Protein AF-A0A0K9PWU7-F1 (afdb_monomer)

Solvent-accessible surface area (backbone atoms only — not comparable to full-atom values): 11829 Å² total; per-residue (Å²): 110,66,70,59,52,51,53,49,41,51,51,53,51,50,52,51,51,47,60,68,44,96,50,77,60,35,56,53,56,50,50,52,51,46,64,65,45,70,61,76,27,68,62,51,51,52,52,49,52,51,52,52,50,51,51,50,54,51,48,52,51,53,52,51,57,50,54,58,54,50,71,76,47,92,68,89,52,78,67,55,57,55,53,47,53,51,50,52,52,47,47,52,51,52,52,50,44,54,51,51,53,50,51,51,52,54,52,50,53,56,50,52,53,52,50,53,52,48,53,50,50,52,52,51,52,53,52,49,51,54,50,51,53,54,49,51,53,52,48,53,54,48,50,55,50,48,54,55,48,52,53,50,50,56,50,50,51,52,52,50,53,48,52,49,52,53,48,51,54,49,50,53,49,51,51,52,51,51,52,51,51,53,52,52,50,54,51,51,54,51,53,51,53,50,53,49,50,52,50,50,50,50,52,52,51,52,50,54,54,51,60,61,62,62,76,76,70,135

Secondary structure (DSSP, 8-state):
-HHHHHHHHHHHHHHHHHHHS-STHHHHHHHHHHHHHSSSHHHHHHHHHHHHHHHHHHHHHHHHHHHHHHHSS----HHHHHHHHHHHHHHHHHHHHHHHHHHHHHHHHHHHHHHHHHHHHHHHHHHHHHHHHHHHHHHHHHHHHHHHHHHHHHHHHHHHHHHHHHHHHHHHHHHHHHHHHHHHHHHHHHHHHHHHHHHHHHHHHHHHHHHHHTTS--

Foldseek 3Di:
DLVVLVVLLVVLVVLVVLCPPPDPVVVVSLVVVCVCCVPCNVVVVVVVLVVLVVVLVVLVVVLVVLVVVCVVDVDDDPVVVVVNVVSVSVSVSSVSSSVSSVVVVVSSVVVVVVVVVVVVVVVVVVVVVVVVVVVVVVVVVVVVVVVVVVVVVVVVVVVVVVVVVVVVVVVVVVVVVVVVVVVVVVVVVVVVVVVVVVVVVVVVVVVVVVVVVVVPDD

Organism: Zostera marina (NCBI:txid29655)

pLDDT: mean 77.57, std 13.82, range [34.59, 97.06]

Mean predicted aligned error: 17.41 Å

InterPro domains:
  IPR008417 B-cell receptor-associated protein 29/31 [PTHR12701] (1-197)

Structure (mmCIF, N/CA/C/O backbone):
data_AF-A0A0K9PWU7-F1
#
_entry.id   AF-A0A0K9PWU7-F1
#
loop_
_atom_site.group_PDB
_atom_site.id
_atom_site.type_symbol
_atom_site.label_atom_id
_atom_site.label_alt_id
_atom_site.label_comp_id
_atom_site.label_asym_id
_atom_site.label_entity_id
_atom_site.label_seq_id
_atom_site.pdbx_PDB_ins_code
_atom_site.Cartn_x
_atom_site.Cartn_y
_atom_site.Cartn_z
_atom_site.occupancy
_atom_site.B_iso_or_equiv
_atom_site.auth_seq_id
_atom_site.auth_comp_id
_atom_site.auth_asym_id
_atom_site.auth_atom_id
_atom_site.pdbx_PDB_model_num
ATOM 1 N N . MET A 1 1 ? 24.898 5.857 -48.528 1.00 68.75 1 MET A N 1
ATOM 2 C CA . MET A 1 1 ? 25.104 5.560 -47.095 1.00 68.75 1 MET A CA 1
ATOM 3 C C . MET A 1 1 ? 24.822 6.765 -46.205 1.00 68.75 1 MET A C 1
ATOM 5 O O . MET A 1 1 ? 23.910 6.681 -45.398 1.00 68.75 1 MET A O 1
ATOM 9 N N . ILE A 1 2 ? 25.489 7.908 -46.408 1.00 73.94 2 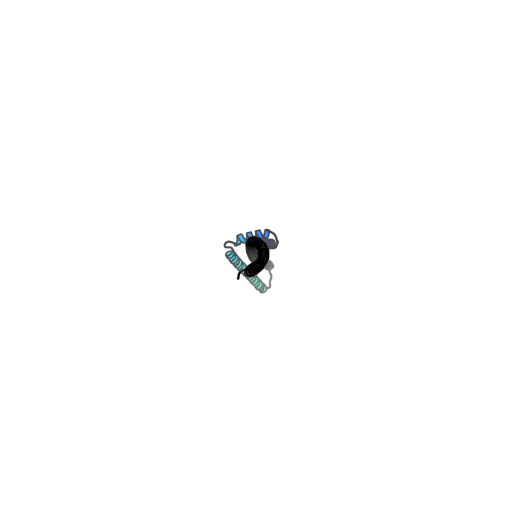ILE A N 1
ATOM 10 C CA . ILE A 1 2 ? 25.358 9.101 -45.539 1.00 73.94 2 ILE A CA 1
ATOM 11 C C . ILE A 1 2 ? 23.907 9.608 -45.373 1.00 73.94 2 ILE A C 1
ATOM 13 O O . ILE A 1 2 ? 23.486 9.865 -44.252 1.00 73.94 2 ILE A O 1
ATOM 17 N N . GLN A 1 3 ? 23.106 9.688 -46.446 1.00 80.31 3 GLN A N 1
ATOM 18 C CA . GLN A 1 3 ? 21.695 10.115 -46.351 1.00 80.31 3 GLN A CA 1
ATOM 19 C C . GLN A 1 3 ? 20.827 9.161 -45.510 1.00 80.31 3 GLN A C 1
ATOM 21 O O . GLN A 1 3 ? 19.983 9.612 -44.738 1.00 80.31 3 GLN A O 1
ATOM 26 N N . LEU A 1 4 ? 21.055 7.847 -45.624 1.00 81.38 4 LEU A N 1
ATOM 27 C CA . LEU A 1 4 ? 20.348 6.844 -44.821 1.00 81.38 4 LEU A CA 1
ATOM 28 C C . LEU A 1 4 ? 20.746 6.953 -43.349 1.00 81.38 4 LEU A C 1
ATOM 30 O O . LEU A 1 4 ? 19.878 6.957 -42.483 1.00 81.38 4 LEU A O 1
ATOM 34 N N . LEU A 1 5 ? 22.043 7.117 -43.072 1.00 79.31 5 LEU A N 1
ATOM 35 C CA . LEU A 1 5 ? 22.548 7.319 -41.716 1.00 79.31 5 LEU A CA 1
ATOM 36 C C . LEU A 1 5 ? 21.990 8.602 -41.083 1.00 79.31 5 LEU A C 1
ATOM 38 O O . LEU A 1 5 ? 21.625 8.590 -39.913 1.00 79.31 5 LEU A O 1
ATOM 42 N N . PHE A 1 6 ? 21.842 9.685 -41.851 1.00 81.50 6 PHE A N 1
ATOM 43 C CA . PHE A 1 6 ? 21.230 10.923 -41.363 1.00 81.50 6 PHE A CA 1
ATOM 44 C C . PHE A 1 6 ? 19.734 10.757 -41.059 1.00 81.50 6 PHE A C 1
ATOM 46 O O . PHE A 1 6 ? 19.244 11.255 -40.045 1.00 81.50 6 PHE A O 1
ATOM 53 N N . SER A 1 7 ? 19.003 10.018 -41.899 1.00 84.25 7 SER A N 1
ATOM 54 C CA . SER A 1 7 ? 17.596 9.688 -41.644 1.00 84.25 7 SER A CA 1
ATOM 55 C C . SER A 1 7 ? 17.439 8.852 -40.370 1.00 84.25 7 SER A C 1
ATOM 57 O O . SER A 1 7 ? 16.633 9.204 -39.508 1.00 84.25 7 SER A O 1
ATOM 59 N N . VAL A 1 8 ? 18.260 7.810 -40.202 1.00 84.25 8 VAL A N 1
ATOM 60 C CA . VAL A 1 8 ? 18.281 6.973 -38.991 1.00 84.25 8 VAL A CA 1
ATOM 61 C C . VAL A 1 8 ? 18.619 7.810 -37.759 1.00 84.25 8 VAL A C 1
ATOM 63 O O . VAL A 1 8 ? 17.880 7.758 -36.781 1.00 84.25 8 VAL A O 1
ATOM 66 N N . LEU A 1 9 ? 19.653 8.652 -37.834 1.00 86.31 9 LEU A N 1
ATOM 67 C CA . LEU A 1 9 ? 20.043 9.550 -36.747 1.00 86.31 9 LEU A CA 1
ATOM 68 C C . LEU A 1 9 ? 18.902 10.495 -36.352 1.00 86.31 9 LEU A C 1
ATOM 70 O O . LEU A 1 9 ? 18.650 10.704 -35.170 1.00 86.31 9 LEU A O 1
ATOM 74 N N . THR A 1 10 ? 18.187 11.046 -37.335 1.00 85.31 10 THR A N 1
ATOM 75 C CA . THR A 1 10 ? 17.051 11.946 -37.094 1.00 85.31 10 THR A CA 1
ATOM 76 C C . THR A 1 10 ? 15.910 11.208 -36.396 1.00 85.31 10 THR A C 1
ATOM 78 O O . THR A 1 10 ? 15.324 11.726 -35.444 1.00 85.31 10 THR A O 1
ATOM 81 N N . VAL A 1 11 ? 15.617 9.974 -36.816 1.00 85.88 11 VAL A N 1
ATOM 82 C CA . VAL A 1 11 ? 14.610 9.127 -36.166 1.00 85.88 11 VAL A CA 1
ATOM 83 C C . VAL A 1 11 ? 15.034 8.794 -34.735 1.00 85.88 11 VAL A C 1
ATOM 85 O O . VAL A 1 11 ? 14.254 9.010 -33.811 1.00 85.88 11 VAL A O 1
ATOM 88 N N . GLU A 1 12 ? 16.267 8.347 -34.510 1.00 83.19 12 GLU A N 1
ATOM 89 C CA . GLU A 1 12 ? 16.781 8.029 -33.173 1.00 83.19 12 GLU A CA 1
ATOM 90 C C . GLU A 1 12 ? 16.790 9.250 -32.246 1.00 83.19 12 GLU A C 1
ATOM 92 O O . GLU A 1 12 ? 16.288 9.178 -31.121 1.00 83.19 12 GLU A O 1
ATOM 97 N N . ALA A 1 13 ? 17.274 10.396 -32.729 1.00 82.94 13 ALA A N 1
ATOM 98 C CA . ALA A 1 13 ? 17.261 11.651 -31.990 1.00 82.94 13 ALA A CA 1
ATOM 99 C C . ALA A 1 13 ? 15.829 12.086 -31.653 1.00 82.94 13 ALA A C 1
ATOM 101 O O . ALA A 1 13 ? 15.552 12.460 -30.513 1.00 82.94 13 ALA A O 1
ATOM 102 N N . SER A 1 14 ? 14.891 11.968 -32.600 1.00 83.31 14 SER A N 1
ATOM 103 C CA . SER A 1 14 ? 13.480 12.278 -32.348 1.00 83.31 14 SER A CA 1
ATOM 104 C C . SER A 1 14 ? 12.881 11.375 -31.263 1.00 83.31 14 SER A C 1
ATOM 106 O O . SER A 1 14 ? 12.181 11.863 -30.376 1.00 83.31 14 SER A O 1
ATOM 108 N N . VAL A 1 15 ? 13.218 10.080 -31.256 1.00 80.25 15 VAL A N 1
ATOM 109 C CA . VAL A 1 15 ? 12.774 9.123 -30.232 1.00 80.25 15 VAL A CA 1
ATOM 110 C C . VAL A 1 15 ? 13.333 9.494 -28.857 1.00 80.25 15 VAL A C 1
ATOM 112 O O . VAL A 1 15 ? 12.588 9.473 -27.876 1.00 80.25 15 VAL A O 1
ATOM 115 N N . VAL A 1 16 ? 14.610 9.880 -28.771 1.00 79.50 16 VAL A N 1
ATOM 116 C CA . VAL A 1 16 ? 15.238 10.323 -27.515 1.00 79.50 16 VAL A CA 1
ATOM 117 C C . VAL A 1 16 ? 14.613 11.618 -26.997 1.00 79.50 16 VAL A C 1
ATOM 119 O O . VAL A 1 16 ? 14.284 11.704 -25.813 1.00 79.50 16 VAL A O 1
ATOM 122 N N . VAL A 1 17 ? 14.374 12.602 -27.865 1.00 80.69 17 VAL A N 1
ATOM 123 C CA . VAL A 1 17 ? 13.704 13.857 -27.488 1.00 80.69 17 VAL A CA 1
ATOM 124 C C . VAL A 1 17 ? 12.282 13.581 -26.991 1.00 80.69 17 VAL A C 1
ATOM 126 O O . VAL A 1 17 ? 11.902 14.053 -25.920 1.00 80.69 17 VAL A O 1
ATOM 129 N N . LEU A 1 18 ? 11.514 12.739 -27.690 1.00 78.94 18 LEU A N 1
ATOM 130 C CA . LEU A 1 18 ? 10.169 12.325 -27.267 1.00 78.94 18 LEU A CA 1
ATOM 131 C C . LEU A 1 18 ? 10.164 11.569 -25.927 1.00 78.94 18 LEU A C 1
ATOM 133 O O . LEU A 1 18 ? 9.185 11.641 -25.183 1.00 78.94 18 LEU A O 1
ATOM 137 N N . LEU A 1 19 ? 11.238 10.842 -25.611 1.00 72.06 19 LEU A N 1
ATOM 138 C CA . LEU A 1 19 ? 11.429 10.167 -24.324 1.00 72.06 19 LEU A CA 1
ATOM 139 C C . LEU A 1 19 ? 11.766 11.140 -23.185 1.00 72.06 19 LEU A C 1
ATOM 141 O O . LEU A 1 19 ? 11.356 10.892 -22.046 1.00 72.06 19 LEU A O 1
ATOM 145 N N . LEU A 1 20 ? 12.512 12.209 -23.481 1.00 71.69 20 LEU A N 1
ATOM 146 C CA . LEU A 1 20 ? 12.959 13.207 -22.508 1.00 71.69 20 LEU A CA 1
ATOM 147 C C . LEU A 1 20 ? 11.829 14.158 -22.097 1.00 71.69 20 LEU A C 1
ATOM 149 O O . LEU A 1 20 ? 11.728 14.551 -20.932 1.00 71.69 20 LEU A O 1
ATOM 153 N N . VAL A 1 21 ? 10.945 14.496 -23.036 1.00 78.44 21 VAL A N 1
ATOM 154 C CA . VAL A 1 21 ? 9.777 15.327 -22.753 1.00 78.44 21 VAL A CA 1
ATOM 155 C C . VAL A 1 21 ? 8.828 14.564 -21.813 1.00 78.44 21 VAL A C 1
ATOM 157 O O . VAL A 1 21 ? 8.393 13.445 -22.090 1.00 78.44 21 VAL A O 1
ATOM 160 N N . LYS A 1 22 ? 8.473 15.175 -20.673 1.00 61.81 22 LYS A N 1
ATOM 161 C CA . LYS A 1 22 ? 7.505 14.646 -19.688 1.00 61.81 22 LYS A CA 1
ATOM 162 C C . LYS A 1 22 ? 6.059 14.694 -20.223 1.00 61.81 22 LYS A C 1
ATOM 164 O O . LYS A 1 22 ? 5.185 15.289 -19.604 1.00 61.81 22 LYS A O 1
ATOM 169 N N . THR A 1 23 ? 5.780 14.076 -21.368 1.00 71.00 23 THR A N 1
ATOM 170 C CA . THR A 1 23 ? 4.448 14.055 -21.997 1.00 71.00 23 THR A CA 1
ATOM 171 C C . THR A 1 23 ? 3.835 12.651 -22.026 1.00 71.00 23 THR A C 1
ATOM 173 O O . THR A 1 23 ? 4.546 11.641 -21.964 1.00 71.00 23 THR A O 1
ATOM 176 N N . PRO A 1 24 ? 2.494 12.539 -22.146 1.00 64.62 24 PRO A N 1
ATOM 177 C CA . PRO A 1 24 ? 1.796 11.258 -22.324 1.00 64.62 24 PRO A CA 1
ATOM 178 C C . PRO A 1 24 ? 2.269 10.471 -23.558 1.00 64.62 24 PRO A C 1
ATOM 180 O O . PRO A 1 24 ? 2.110 9.251 -23.598 1.00 64.62 24 PRO A O 1
ATOM 183 N N . ILE A 1 25 ? 2.919 11.137 -24.517 1.00 64.56 25 ILE A N 1
ATOM 184 C CA . ILE A 1 25 ? 3.520 10.545 -25.719 1.00 64.56 25 ILE A CA 1
ATOM 185 C C . ILE A 1 25 ? 4.614 9.531 -25.357 1.00 64.56 25 ILE A C 1
ATOM 187 O O . ILE A 1 25 ? 4.733 8.498 -26.017 1.00 64.56 25 ILE A O 1
ATOM 191 N N . ARG A 1 26 ? 5.318 9.719 -24.230 1.00 68.12 26 ARG A N 1
ATOM 192 C CA . ARG A 1 26 ? 6.264 8.729 -23.689 1.00 68.12 26 ARG A CA 1
ATOM 193 C C . ARG A 1 26 ? 5.611 7.358 -23.499 1.00 68.12 26 ARG A C 1
ATOM 195 O O . ARG A 1 26 ? 6.252 6.329 -23.709 1.00 68.12 26 ARG A O 1
ATOM 202 N N . LYS A 1 27 ? 4.322 7.302 -23.137 1.00 66.38 27 LYS A N 1
ATOM 203 C CA . LYS A 1 27 ? 3.592 6.029 -23.003 1.00 66.38 27 LYS A CA 1
ATOM 204 C C . LYS A 1 27 ? 3.332 5.372 -24.359 1.00 66.38 27 LYS A C 1
ATOM 206 O O . LYS A 1 27 ? 3.437 4.154 -24.445 1.00 66.38 27 LYS A O 1
ATOM 211 N N . LEU A 1 28 ? 3.039 6.150 -25.402 1.00 67.12 28 LEU A N 1
ATOM 212 C CA . LEU A 1 28 ? 2.829 5.629 -26.756 1.00 67.12 28 LEU A CA 1
ATOM 213 C C . LEU A 1 28 ? 4.137 5.132 -27.371 1.00 67.12 28 LEU A C 1
ATOM 215 O O . LEU A 1 28 ? 4.182 4.002 -27.843 1.00 67.12 28 LEU A O 1
ATOM 219 N N . VAL A 1 29 ? 5.209 5.925 -27.293 1.00 68.56 29 VAL A N 1
ATOM 220 C CA . VAL A 1 29 ? 6.540 5.542 -27.798 1.00 68.56 29 VAL A CA 1
ATOM 221 C C . VAL A 1 29 ? 7.027 4.269 -27.107 1.00 68.56 29 VAL A C 1
ATOM 223 O O . VAL A 1 29 ? 7.502 3.343 -27.757 1.00 68.56 29 VAL A O 1
ATOM 226 N N . THR A 1 30 ? 6.829 4.162 -25.791 1.00 69.81 30 THR A N 1
ATOM 227 C CA . THR A 1 30 ? 7.227 2.960 -25.041 1.00 69.81 30 THR A CA 1
ATOM 228 C C . THR A 1 30 ? 6.330 1.760 -25.323 1.00 69.81 30 THR A C 1
ATOM 230 O O . THR A 1 30 ? 6.827 0.641 -25.341 1.00 69.81 30 THR A O 1
ATOM 233 N N . LEU A 1 31 ? 5.035 1.959 -25.591 1.00 68.62 31 LEU A N 1
ATOM 234 C CA . LEU A 1 31 ? 4.135 0.891 -26.034 1.00 68.62 31 LEU A CA 1
ATOM 235 C C . LEU A 1 31 ? 4.469 0.409 -27.457 1.00 68.62 31 LEU A C 1
ATOM 237 O O . LEU A 1 31 ? 4.384 -0.787 -27.727 1.00 68.62 31 LEU A O 1
ATOM 241 N N . GLY A 1 32 ? 4.866 1.319 -28.348 1.00 69.38 32 GLY A N 1
ATOM 242 C CA . GLY A 1 32 ? 5.349 1.002 -29.693 1.00 69.38 32 GLY A CA 1
ATOM 243 C C . GLY A 1 32 ? 6.648 0.198 -29.651 1.00 69.38 32 GLY A C 1
ATOM 244 O O . GLY A 1 32 ? 6.717 -0.881 -30.239 1.00 69.38 32 GLY A O 1
ATOM 245 N N . LEU A 1 33 ? 7.632 0.655 -28.866 1.00 67.88 33 LEU A N 1
ATOM 246 C CA . LEU A 1 33 ? 8.873 -0.090 -28.618 1.00 67.88 33 LEU A CA 1
ATOM 247 C C . LEU A 1 33 ? 8.608 -1.458 -27.971 1.00 67.88 33 LEU A C 1
ATOM 249 O O . LEU A 1 33 ? 9.227 -2.444 -28.365 1.00 67.88 33 LEU A O 1
ATOM 253 N N . ASP A 1 34 ? 7.671 -1.539 -27.018 1.00 66.75 34 ASP A N 1
ATOM 254 C CA . ASP A 1 34 ? 7.270 -2.802 -26.385 1.00 66.75 34 ASP A CA 1
ATOM 255 C C . ASP A 1 34 ? 6.695 -3.782 -27.417 1.00 66.75 34 ASP A C 1
ATOM 257 O O . ASP A 1 34 ? 7.048 -4.959 -27.402 1.00 66.75 34 ASP A O 1
ATOM 261 N N . ARG A 1 35 ? 5.822 -3.329 -28.330 1.00 67.44 35 ARG A N 1
ATOM 262 C CA . ARG A 1 35 ? 5.263 -4.199 -29.381 1.00 67.44 35 ARG A CA 1
ATOM 263 C C . ARG A 1 35 ? 6.344 -4.710 -30.328 1.00 67.44 35 ARG A C 1
ATOM 265 O O . ARG A 1 35 ? 6.311 -5.885 -30.681 1.00 67.44 35 ARG A O 1
ATOM 272 N N . LEU A 1 36 ? 7.314 -3.866 -30.679 1.00 64.00 36 LEU A N 1
ATOM 273 C CA . LEU A 1 36 ? 8.415 -4.240 -31.565 1.00 64.00 36 LEU A CA 1
ATOM 274 C C . LEU A 1 36 ? 9.391 -5.232 -30.900 1.00 64.00 36 LEU A C 1
ATOM 276 O O . LEU A 1 36 ? 9.888 -6.144 -31.557 1.00 64.00 36 LEU A O 1
ATOM 280 N N . LYS A 1 37 ? 9.629 -5.112 -29.584 1.00 61.66 37 LYS A N 1
ATOM 281 C CA . LYS A 1 37 ? 10.558 -5.983 -28.835 1.00 61.66 37 LYS A CA 1
ATOM 282 C C . LYS A 1 37 ? 9.941 -7.247 -28.223 1.00 61.66 37 LYS A C 1
ATOM 284 O O . LYS A 1 37 ? 10.696 -8.137 -27.838 1.00 61.66 37 LYS A O 1
ATOM 289 N N . ARG A 1 38 ? 8.611 -7.374 -28.131 1.00 57.16 38 ARG A N 1
ATOM 290 C CA . ARG A 1 38 ? 7.925 -8.492 -27.438 1.00 57.16 38 ARG A CA 1
ATOM 291 C C . ARG A 1 38 ? 7.887 -9.828 -28.210 1.00 57.16 38 ARG A C 1
ATOM 293 O O . ARG A 1 38 ? 7.478 -10.828 -27.632 1.00 57.16 38 ARG A O 1
ATOM 300 N N . GLY A 1 39 ? 8.321 -9.870 -29.475 1.00 62.94 39 GLY A N 1
ATOM 301 C CA . GLY A 1 39 ? 8.468 -11.108 -30.269 1.00 62.94 39 GLY A CA 1
ATOM 302 C C . GLY A 1 39 ? 9.846 -11.782 -30.123 1.00 62.94 39 GLY A C 1
ATOM 303 O O . GLY A 1 39 ? 10.465 -11.719 -29.066 1.00 62.94 39 GLY A O 1
ATOM 304 N N . ARG A 1 40 ? 10.404 -12.333 -31.220 1.00 55.78 40 ARG A N 1
ATOM 305 C CA . ARG A 1 40 ? 11.825 -12.778 -31.346 1.00 55.78 40 ARG A CA 1
ATOM 306 C C . ARG A 1 40 ? 12.862 -11.637 -31.177 1.00 55.78 40 ARG A C 1
ATOM 308 O O . ARG A 1 40 ? 14.054 -11.817 -31.426 1.00 55.78 40 ARG A O 1
ATOM 315 N N . GLY A 1 41 ? 12.412 -10.462 -30.738 1.00 59.12 41 GLY A N 1
ATOM 316 C CA . GLY A 1 41 ? 13.157 -9.216 -30.609 1.00 59.12 41 GLY A CA 1
ATOM 317 C C . GLY A 1 41 ? 14.413 -9.268 -29.735 1.00 59.12 41 GLY A C 1
ATOM 318 O O . GLY A 1 41 ? 15.416 -8.721 -30.172 1.00 59.12 41 GLY A O 1
ATOM 319 N N . PRO A 1 42 ? 14.461 -9.923 -28.557 1.00 65.69 42 PRO A N 1
ATOM 320 C CA . PRO A 1 42 ? 15.668 -9.872 -27.731 1.00 65.69 42 PRO A CA 1
ATOM 321 C C . PRO A 1 42 ? 16.847 -10.631 -28.349 1.00 65.69 42 PRO A C 1
ATOM 323 O O . PRO A 1 42 ? 17.989 -10.239 -28.142 1.00 65.69 42 PRO A O 1
ATOM 326 N N . VAL A 1 43 ? 16.592 -11.687 -29.128 1.00 65.62 43 VAL A N 1
ATOM 327 C CA . VAL A 1 43 ? 17.656 -12.403 -29.850 1.00 65.62 43 VAL A CA 1
ATOM 328 C C . VAL A 1 43 ? 18.098 -11.585 -31.061 1.00 65.62 43 VAL A C 1
ATOM 330 O O . VAL A 1 43 ? 19.289 -11.368 -31.244 1.00 65.62 43 VAL A O 1
ATOM 333 N N . MET A 1 44 ? 17.142 -11.043 -31.821 1.00 64.88 44 MET A N 1
ATOM 334 C CA . MET A 1 44 ? 17.428 -10.273 -33.034 1.00 64.88 44 MET A CA 1
ATOM 335 C C . MET A 1 44 ? 18.125 -8.932 -32.752 1.00 64.88 44 MET A C 1
ATOM 337 O O . MET A 1 44 ? 19.003 -8.519 -33.502 1.00 64.88 44 MET A O 1
ATOM 341 N N . VAL A 1 45 ? 17.786 -8.266 -31.644 1.00 67.31 45 VAL A N 1
ATOM 342 C CA . VAL A 1 45 ? 18.453 -7.030 -31.205 1.00 67.31 45 VAL A CA 1
ATOM 343 C C . VAL A 1 45 ? 19.885 -7.323 -30.758 1.00 67.31 45 VAL A C 1
ATOM 345 O O . VAL A 1 45 ? 20.784 -6.565 -31.102 1.00 67.31 45 VAL A O 1
ATOM 348 N N . LYS A 1 46 ? 20.129 -8.446 -30.067 1.00 69.94 46 LYS A N 1
ATOM 349 C CA . LYS A 1 46 ? 21.487 -8.864 -29.681 1.00 69.94 46 LYS A CA 1
ATOM 350 C C . LYS A 1 46 ? 22.353 -9.194 -30.896 1.00 69.94 46 LYS A C 1
ATOM 352 O O . LYS A 1 46 ? 23.505 -8.776 -30.945 1.00 69.94 46 LYS A O 1
ATOM 357 N N . THR A 1 47 ? 21.803 -9.896 -31.889 1.00 74.00 47 THR A N 1
ATOM 358 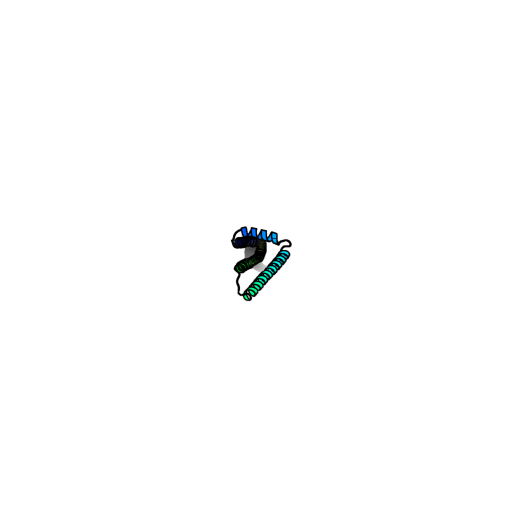C CA . THR A 1 47 ? 22.533 -10.205 -33.129 1.00 74.00 47 THR A CA 1
ATOM 359 C C . THR A 1 47 ? 22.782 -8.959 -33.970 1.00 74.00 47 THR A C 1
ATOM 361 O O . THR A 1 47 ? 23.870 -8.809 -34.513 1.00 74.00 47 THR A O 1
ATOM 364 N N . LEU A 1 48 ? 21.814 -8.040 -34.046 1.00 69.50 48 LEU A N 1
ATOM 365 C CA . LEU A 1 48 ? 21.963 -6.786 -34.784 1.00 69.50 48 LEU A CA 1
ATOM 366 C C . LEU A 1 48 ? 22.982 -5.857 -34.113 1.00 69.50 48 LEU A C 1
ATOM 368 O O . LEU A 1 48 ? 23.825 -5.292 -34.797 1.00 69.50 48 LEU A O 1
ATOM 372 N N . ALA A 1 49 ? 22.964 -5.758 -32.781 1.00 68.75 49 ALA A N 1
ATOM 373 C CA . ALA A 1 49 ? 23.971 -5.017 -32.028 1.00 68.75 49 ALA A CA 1
ATOM 374 C C . ALA A 1 49 ? 25.376 -5.602 -32.240 1.00 68.75 49 ALA A C 1
ATOM 376 O O . ALA A 1 49 ? 26.313 -4.854 -32.499 1.00 68.75 49 ALA A O 1
ATOM 377 N N . GLY A 1 50 ? 25.514 -6.933 -32.203 1.00 75.44 50 GLY A N 1
ATOM 378 C CA . GLY A 1 50 ? 26.777 -7.611 -32.506 1.00 75.44 50 GLY A CA 1
ATOM 379 C C . GLY A 1 50 ? 27.261 -7.347 -33.934 1.00 75.44 50 GLY A C 1
ATOM 380 O O . GLY A 1 50 ? 28.419 -6.994 -34.133 1.00 75.44 50 GLY A O 1
ATOM 381 N N . ALA A 1 51 ? 26.373 -7.443 -34.927 1.00 75.00 51 ALA A N 1
ATOM 382 C CA . ALA A 1 51 ? 26.708 -7.183 -36.326 1.00 75.00 51 ALA A CA 1
ATOM 383 C C . ALA A 1 51 ? 27.133 -5.725 -36.564 1.00 75.00 51 ALA A C 1
ATOM 385 O O . ALA A 1 51 ? 28.138 -5.478 -37.228 1.00 75.00 51 ALA A O 1
ATOM 386 N N . LEU A 1 52 ? 26.414 -4.761 -35.983 1.00 70.62 52 LEU A N 1
ATOM 387 C CA . LEU A 1 52 ? 26.759 -3.345 -36.090 1.00 70.62 52 LEU A CA 1
ATOM 388 C C . LEU A 1 52 ? 28.069 -3.021 -35.353 1.00 70.62 52 LEU A C 1
ATOM 390 O O . LEU A 1 52 ? 28.868 -2.240 -35.859 1.00 70.62 52 LEU A O 1
ATOM 394 N N . PHE A 1 53 ? 28.340 -3.662 -34.212 1.00 73.25 53 PHE A N 1
ATOM 395 C CA . PHE A 1 53 ? 29.609 -3.518 -33.493 1.00 73.25 53 PHE A CA 1
ATOM 396 C C . PHE A 1 53 ? 30.800 -4.037 -34.313 1.00 73.25 53 PHE A C 1
ATOM 398 O O . PHE A 1 53 ? 31.834 -3.377 -34.398 1.00 73.25 53 PHE A O 1
ATOM 405 N N . VAL A 1 54 ? 30.638 -5.184 -34.980 1.00 79.75 54 VAL A N 1
ATOM 406 C CA . VAL A 1 54 ? 31.651 -5.738 -35.892 1.00 79.75 54 VAL A CA 1
ATOM 407 C C . VAL A 1 54 ? 31.851 -4.836 -37.114 1.00 79.75 54 VAL A C 1
ATOM 409 O O . VAL A 1 54 ? 32.993 -4.560 -37.480 1.00 79.75 54 VAL A O 1
ATOM 412 N N . MET A 1 55 ? 30.772 -4.324 -37.721 1.00 75.69 55 MET A N 1
ATOM 413 C CA . MET A 1 55 ? 30.865 -3.360 -38.827 1.00 75.69 55 MET A CA 1
ATOM 414 C C . MET A 1 55 ? 31.583 -2.073 -38.408 1.00 75.69 55 MET A C 1
ATOM 416 O O . MET A 1 55 ? 32.426 -1.573 -39.148 1.00 75.69 55 MET A O 1
ATOM 420 N N . PHE A 1 56 ? 31.317 -1.571 -37.204 1.00 72.81 56 PHE A N 1
ATOM 421 C CA . PHE A 1 56 ? 31.995 -0.396 -36.668 1.00 72.81 56 PHE A CA 1
ATOM 422 C C . PHE A 1 56 ? 33.490 -0.647 -36.434 1.00 72.81 56 PHE A C 1
ATOM 424 O O . PHE A 1 56 ? 34.322 0.157 -36.854 1.00 72.81 56 PHE A O 1
ATOM 431 N N . GLY A 1 57 ? 33.851 -1.797 -35.857 1.00 76.31 57 GLY A N 1
ATOM 432 C CA . GLY A 1 57 ? 35.250 -2.209 -35.710 1.00 76.31 57 GLY A CA 1
ATOM 433 C C . GLY A 1 57 ? 35.972 -2.348 -37.055 1.00 76.31 57 GLY A C 1
ATOM 434 O O . GLY A 1 57 ? 37.110 -1.903 -37.197 1.00 76.31 57 GLY A O 1
ATOM 435 N N . SER A 1 58 ? 35.293 -2.886 -38.073 1.00 75.06 58 SER A N 1
ATOM 436 C CA . SER A 1 58 ? 35.823 -2.972 -39.439 1.00 75.06 58 SER A CA 1
ATOM 437 C C . SER A 1 58 ? 36.040 -1.587 -40.063 1.00 75.06 58 SER A C 1
ATOM 439 O O . SER A 1 58 ? 37.081 -1.342 -40.677 1.00 75.06 58 SER A O 1
ATOM 441 N N . SER A 1 59 ? 35.118 -0.648 -39.830 1.00 68.94 59 SER A N 1
ATOM 442 C CA . SER A 1 59 ? 35.254 0.743 -40.269 1.00 68.94 59 SER A CA 1
ATOM 443 C C . SER A 1 59 ? 36.448 1.438 -39.603 1.00 68.94 59 SER A C 1
ATOM 445 O O . SER A 1 59 ? 37.229 2.091 -40.293 1.00 68.94 59 SER A O 1
ATOM 447 N N . LEU A 1 60 ? 36.651 1.256 -38.293 1.00 72.06 60 LEU A N 1
ATOM 448 C CA . LEU A 1 60 ? 37.809 1.806 -37.574 1.00 72.06 60 LEU A CA 1
ATOM 449 C C . LEU A 1 60 ? 39.131 1.230 -38.087 1.00 72.06 60 LEU A C 1
ATOM 451 O O . LEU A 1 60 ? 40.081 1.975 -38.325 1.00 72.06 60 LEU A O 1
ATOM 455 N N . TYR A 1 61 ? 39.172 -0.083 -38.322 1.00 75.50 61 TYR A N 1
ATOM 456 C CA . TYR A 1 61 ? 40.351 -0.750 -38.869 1.00 75.50 61 TYR A CA 1
ATOM 457 C C . TYR A 1 61 ? 40.709 -0.223 -40.265 1.00 75.50 61 TYR A C 1
ATOM 459 O O . TYR A 1 61 ? 41.879 0.023 -40.557 1.00 75.50 61 TYR A O 1
ATOM 467 N N . SER A 1 62 ? 39.706 0.017 -41.119 1.00 67.00 62 SER A N 1
ATOM 468 C CA . SER A 1 62 ? 39.926 0.610 -42.444 1.00 67.00 62 SER A CA 1
ATOM 469 C C . SER A 1 62 ? 40.500 2.030 -42.361 1.00 67.00 62 SER A C 1
ATOM 471 O O . SER A 1 62 ? 41.427 2.359 -43.098 1.00 67.00 62 SER A O 1
ATOM 473 N N . MET A 1 63 ? 40.032 2.838 -41.404 1.00 64.69 63 MET A N 1
ATOM 474 C CA . MET A 1 63 ? 40.537 4.190 -41.155 1.00 64.69 63 MET A CA 1
ATOM 475 C C . MET A 1 63 ? 41.978 4.189 -40.652 1.00 64.69 63 MET A C 1
ATOM 477 O O . MET A 1 63 ? 42.793 4.969 -41.139 1.00 64.69 63 MET A O 1
ATOM 481 N N . GLN A 1 64 ? 42.306 3.294 -39.720 1.00 68.50 64 GLN A N 1
ATOM 482 C CA . GLN A 1 64 ? 43.656 3.176 -39.176 1.00 68.50 64 GLN A CA 1
ATOM 483 C C . GLN A 1 64 ? 44.644 2.702 -40.247 1.00 68.50 64 GLN A C 1
ATOM 485 O O . GLN A 1 64 ? 45.724 3.265 -40.368 1.00 68.50 64 GLN A O 1
ATOM 490 N N . LYS A 1 65 ? 44.236 1.750 -41.096 1.00 67.56 65 LYS A N 1
ATOM 491 C CA . LYS A 1 65 ? 45.038 1.262 -42.227 1.00 67.56 65 LYS A CA 1
ATOM 492 C C . LYS A 1 65 ? 45.294 2.336 -43.292 1.00 67.56 65 LYS A C 1
ATOM 494 O O . LYS A 1 65 ? 46.352 2.330 -43.916 1.00 67.56 65 LYS A O 1
ATOM 499 N N . ILE A 1 66 ? 44.333 3.234 -43.524 1.00 61.62 66 ILE A N 1
ATOM 500 C CA . ILE A 1 66 ? 44.498 4.368 -44.448 1.00 61.62 66 ILE A CA 1
ATOM 501 C C . ILE A 1 66 ? 45.402 5.437 -43.821 1.00 61.62 66 ILE A C 1
ATOM 503 O O . ILE A 1 66 ? 46.304 5.913 -44.499 1.00 61.62 66 ILE A O 1
ATOM 507 N N . GLY A 1 67 ? 45.227 5.737 -42.529 1.00 60.03 67 GLY A N 1
ATOM 508 C CA . GLY A 1 67 ? 46.053 6.699 -41.790 1.00 60.03 67 GLY A CA 1
ATOM 509 C C . GLY A 1 67 ? 47.531 6.304 -41.695 1.00 60.03 67 GLY A C 1
ATOM 510 O O . GLY A 1 67 ? 48.406 7.135 -41.912 1.00 60.03 67 GLY A O 1
ATOM 511 N N . THR A 1 68 ? 47.831 5.025 -41.455 1.00 59.34 68 THR A N 1
ATOM 512 C CA . THR A 1 68 ? 49.222 4.542 -41.429 1.00 59.34 68 THR A CA 1
ATOM 513 C C . THR A 1 68 ? 49.855 4.505 -42.820 1.00 59.34 68 THR A C 1
ATOM 515 O O . THR A 1 68 ? 51.058 4.671 -42.948 1.00 59.34 68 THR A O 1
ATOM 518 N N . ARG A 1 69 ? 49.059 4.309 -43.882 1.00 55.12 69 ARG A N 1
ATOM 519 C CA . ARG A 1 69 ? 49.553 4.324 -45.269 1.00 55.12 69 ARG A CA 1
ATOM 520 C C . ARG A 1 69 ? 49.789 5.746 -45.795 1.00 55.12 69 ARG A C 1
ATOM 522 O O . ARG A 1 69 ? 50.608 5.917 -46.691 1.00 55.12 69 ARG A O 1
ATOM 529 N N . SER A 1 70 ? 49.081 6.744 -45.261 1.00 52.12 70 SER A N 1
ATOM 530 C CA . SER A 1 70 ? 49.291 8.159 -45.592 1.00 52.12 70 SER A CA 1
ATOM 531 C C . SER A 1 70 ? 50.512 8.778 -44.908 1.00 52.12 70 SER A C 1
ATOM 533 O O . SER A 1 70 ? 51.082 9.705 -45.468 1.00 52.12 70 SER A O 1
ATOM 535 N N . ASP A 1 71 ? 50.936 8.262 -43.748 1.00 53.19 71 ASP A N 1
ATOM 536 C CA . ASP A 1 71 ? 52.174 8.708 -43.079 1.00 53.19 71 ASP A CA 1
ATOM 537 C C . ASP A 1 71 ? 53.441 8.238 -43.826 1.00 53.19 71 ASP A C 1
ATOM 539 O O . ASP A 1 71 ? 54.443 8.948 -43.854 1.00 53.19 71 ASP A O 1
ATOM 543 N N . ASP A 1 72 ? 53.382 7.081 -44.500 1.00 54.62 72 ASP A N 1
ATOM 544 C CA . ASP A 1 72 ? 54.510 6.514 -45.263 1.00 54.62 72 ASP A CA 1
ATOM 545 C C . ASP A 1 72 ? 54.683 7.113 -46.677 1.00 54.62 72 ASP A C 1
ATOM 547 O O . ASP A 1 72 ? 55.732 6.945 -47.302 1.00 54.62 72 ASP A O 1
ATOM 551 N N . ILE A 1 73 ? 53.677 7.811 -47.221 1.00 51.97 73 ILE A N 1
ATOM 552 C CA . ILE A 1 73 ? 53.710 8.390 -48.576 1.00 51.97 73 ILE A CA 1
ATOM 553 C C . ILE A 1 73 ? 53.441 9.893 -48.465 1.00 51.97 73 ILE A C 1
ATOM 555 O O . ILE A 1 73 ? 52.308 10.349 -48.598 1.00 51.97 73 ILE A O 1
ATOM 559 N N . GLY A 1 74 ? 54.499 10.671 -48.218 1.00 53.53 74 GLY A N 1
ATOM 560 C CA . GLY A 1 74 ? 54.480 12.131 -48.037 1.00 53.53 74 GLY A CA 1
ATOM 561 C C . GLY A 1 74 ? 54.102 12.955 -49.280 1.00 53.53 74 GLY A C 1
ATOM 562 O O . GLY A 1 74 ? 54.856 13.831 -49.695 1.00 53.53 74 GLY A O 1
ATOM 563 N N . SER A 1 75 ? 52.945 12.694 -49.891 1.00 49.66 75 SER A N 1
ATOM 564 C CA . SER A 1 75 ? 52.401 13.447 -51.026 1.00 49.66 75 SER A CA 1
ATOM 565 C C . SER A 1 75 ? 50.871 13.352 -51.042 1.00 49.66 75 SER A C 1
ATOM 567 O O . SER A 1 75 ? 50.282 12.382 -51.519 1.00 49.66 75 SER A O 1
ATOM 569 N N . LEU A 1 76 ? 50.217 14.367 -50.474 1.00 52.19 76 LEU A N 1
ATOM 570 C CA . LEU A 1 76 ? 48.761 14.487 -50.397 1.00 52.19 76 LEU A CA 1
ATOM 571 C C . LEU A 1 76 ? 48.180 14.886 -51.763 1.00 52.19 76 LEU A C 1
ATOM 573 O O . LEU A 1 76 ? 48.244 16.046 -52.167 1.00 52.19 76 LEU A O 1
ATOM 577 N N . SER A 1 77 ? 47.555 13.936 -52.460 1.00 59.50 77 SER A N 1
ATOM 578 C CA . SER A 1 77 ? 46.638 14.241 -53.564 1.00 59.50 77 SER A CA 1
ATOM 579 C C . SER A 1 77 ? 45.331 14.801 -52.994 1.00 59.50 77 SER A C 1
ATOM 581 O O . SER A 1 77 ? 44.727 14.193 -52.110 1.00 59.50 77 SER A O 1
ATOM 583 N N . ALA A 1 78 ? 44.841 15.927 -53.526 1.00 60.31 78 ALA A N 1
ATOM 584 C CA . ALA A 1 78 ? 43.577 16.560 -53.113 1.00 60.31 78 ALA A CA 1
ATOM 585 C C . ALA A 1 78 ? 42.360 15.607 -53.164 1.00 60.31 78 ALA A C 1
ATOM 587 O O . ALA A 1 78 ? 41.355 15.825 -52.488 1.00 60.31 78 ALA A O 1
ATOM 588 N N . THR A 1 79 ? 42.463 14.517 -53.930 1.00 63.44 79 THR A N 1
ATOM 589 C CA . THR A 1 79 ? 41.433 13.473 -54.034 1.00 63.44 79 THR A CA 1
ATOM 590 C C . THR A 1 79 ? 41.375 12.578 -52.787 1.00 63.44 79 THR A C 1
ATOM 592 O O . THR A 1 79 ? 40.282 12.201 -52.357 1.00 63.44 79 THR A O 1
ATOM 595 N N . ASP A 1 80 ? 42.517 12.293 -52.151 1.00 63.75 80 ASP A N 1
ATOM 596 C CA . ASP A 1 80 ? 42.581 11.452 -50.945 1.00 63.75 80 ASP A CA 1
ATOM 597 C C . ASP A 1 80 ? 42.064 12.185 -49.702 1.00 63.75 80 ASP A C 1
ATOM 599 O O . ASP A 1 80 ? 41.420 11.581 -48.843 1.00 63.75 80 ASP A O 1
ATOM 603 N N . GLN A 1 81 ? 42.234 13.508 -49.640 1.00 66.19 81 GLN A N 1
ATOM 604 C CA . GLN A 1 81 ? 41.698 14.328 -48.550 1.00 66.19 81 GLN A CA 1
ATOM 605 C C . GLN A 1 81 ? 40.158 14.294 -48.502 1.00 66.19 81 GLN A C 1
ATOM 607 O O . GLN A 1 81 ? 39.561 14.202 -47.425 1.00 66.19 81 GLN A O 1
ATOM 612 N N . VAL A 1 82 ? 39.501 14.314 -49.667 1.00 73.88 82 VAL A N 1
ATOM 613 C CA . VAL A 1 82 ? 38.033 14.229 -49.765 1.00 73.88 82 VAL A CA 1
ATOM 614 C C . VAL A 1 82 ? 37.542 12.819 -49.429 1.00 73.88 82 VAL A C 1
ATOM 616 O O . VAL A 1 82 ? 36.527 12.662 -48.743 1.00 73.88 82 VAL A O 1
ATOM 619 N N . LEU A 1 83 ? 38.270 11.782 -49.856 1.00 72.44 83 LEU A N 1
ATOM 620 C CA . LEU A 1 83 ? 37.926 10.391 -49.554 1.00 72.44 83 LEU A CA 1
ATOM 621 C C . LEU A 1 83 ? 38.050 10.080 -48.054 1.00 72.44 83 LEU A C 1
ATOM 623 O O . LEU A 1 83 ? 37.187 9.390 -47.497 1.00 72.44 83 LEU A O 1
ATOM 627 N N . TRP A 1 84 ? 39.075 10.634 -47.400 1.00 69.50 84 TRP A N 1
ATOM 628 C CA . TRP A 1 84 ? 39.311 10.495 -45.966 1.00 69.50 84 TRP A CA 1
ATOM 629 C C . TRP A 1 84 ? 38.248 11.214 -45.134 1.00 69.50 84 TRP A C 1
ATOM 631 O O . TRP A 1 84 ? 37.654 10.606 -44.246 1.00 69.50 84 TRP A O 1
ATOM 641 N N . SER A 1 85 ? 37.917 12.466 -45.474 1.00 74.19 85 SER A N 1
ATOM 642 C CA . SER A 1 85 ? 36.843 13.216 -44.805 1.00 74.19 85 SER A CA 1
ATOM 643 C C . SER A 1 85 ? 35.490 12.503 -44.918 1.00 74.19 85 SER A C 1
ATOM 645 O O . SER A 1 85 ? 34.734 12.432 -43.948 1.00 74.19 85 SER A O 1
ATOM 647 N N . ARG A 1 86 ? 35.205 11.889 -46.074 1.00 77.88 86 ARG A N 1
ATOM 648 C CA . ARG A 1 86 ? 33.974 11.123 -46.293 1.00 77.88 86 ARG A CA 1
ATOM 649 C C . ARG A 1 86 ? 33.909 9.845 -45.451 1.00 77.88 86 ARG A C 1
ATOM 651 O O . ARG A 1 86 ? 32.866 9.590 -44.856 1.00 77.88 86 ARG A O 1
ATOM 658 N N . HIS A 1 87 ? 34.998 9.075 -45.364 1.00 75.38 87 HIS A N 1
ATOM 659 C CA . HIS A 1 87 ? 35.058 7.881 -44.506 1.00 75.38 87 HIS A CA 1
ATOM 660 C C . HIS A 1 87 ? 35.022 8.236 -43.015 1.00 75.38 87 HIS A C 1
ATOM 662 O O . HIS A 1 87 ? 34.338 7.566 -42.249 1.00 75.38 87 HIS A O 1
ATOM 668 N N . LEU A 1 88 ? 35.689 9.319 -42.610 1.00 76.19 88 LEU A N 1
ATOM 669 C CA . LEU A 1 88 ? 35.643 9.857 -41.248 1.00 76.19 88 LEU A CA 1
ATOM 670 C C . LEU A 1 88 ? 34.217 10.271 -40.856 1.00 76.19 88 LEU A C 1
ATOM 672 O O . LEU A 1 88 ? 33.742 9.950 -39.761 1.00 76.19 88 LEU A O 1
ATOM 676 N N . LEU A 1 89 ? 33.510 10.951 -41.760 1.00 78.62 89 LEU A N 1
ATOM 677 C CA . LEU A 1 89 ? 32.120 11.339 -41.544 1.00 78.62 89 LEU A CA 1
ATOM 678 C C . LEU A 1 89 ? 31.200 10.112 -41.475 1.00 78.62 89 LEU A C 1
ATOM 680 O O . LEU A 1 89 ? 30.337 10.043 -40.608 1.00 78.62 89 LEU A O 1
ATOM 684 N N . GLU A 1 90 ? 31.394 9.120 -42.343 1.00 79.88 90 GLU A N 1
ATOM 685 C CA . GLU A 1 90 ? 30.596 7.891 -42.337 1.00 79.88 90 GLU A CA 1
ATOM 686 C C . GLU A 1 90 ? 30.829 7.051 -41.070 1.00 79.88 90 GLU A C 1
ATOM 688 O O . GLU A 1 90 ? 29.864 6.618 -40.437 1.00 79.88 90 GLU A O 1
ATOM 693 N N . ALA A 1 91 ? 32.084 6.902 -40.637 1.00 77.69 91 ALA A N 1
ATOM 694 C CA . ALA A 1 91 ? 32.449 6.162 -39.432 1.00 77.69 91 ALA A CA 1
ATOM 695 C C . ALA A 1 91 ? 31.925 6.835 -38.154 1.00 77.69 91 ALA A C 1
ATOM 697 O O . ALA A 1 91 ? 31.336 6.169 -37.300 1.00 77.69 91 ALA A O 1
ATOM 698 N N . SER A 1 92 ? 32.090 8.157 -38.026 1.00 79.62 92 SER A N 1
ATOM 699 C CA . SER A 1 92 ? 31.561 8.901 -36.874 1.00 79.62 92 SER A CA 1
ATOM 700 C C . SER A 1 92 ? 30.033 8.828 -36.811 1.00 79.62 92 SER A C 1
ATOM 702 O O . SER A 1 92 ? 29.477 8.589 -35.741 1.00 79.62 92 SER A O 1
ATOM 704 N N . LEU A 1 93 ? 29.347 8.932 -37.953 1.00 79.12 93 LEU A N 1
ATOM 705 C CA . LEU A 1 93 ? 27.889 8.855 -38.029 1.00 79.12 93 LEU A CA 1
ATOM 706 C C . LEU A 1 93 ? 27.354 7.448 -37.702 1.00 79.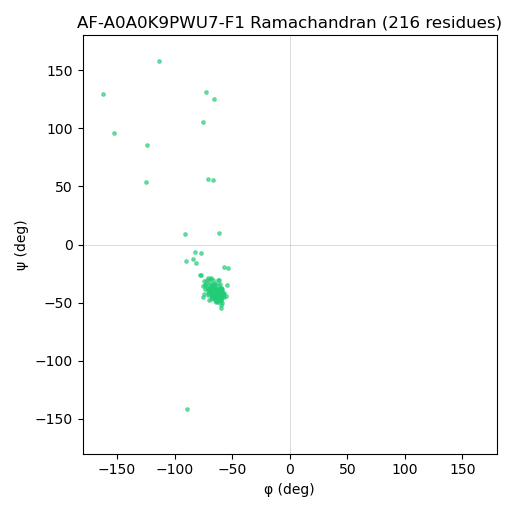12 93 LEU A C 1
ATOM 708 O O . LEU A 1 93 ? 26.369 7.322 -36.971 1.00 79.12 93 LEU A O 1
ATOM 712 N N . MET A 1 94 ? 28.034 6.389 -38.159 1.00 79.88 94 MET A N 1
ATOM 713 C CA . MET A 1 94 ? 27.743 5.014 -37.733 1.00 79.88 94 MET A CA 1
ATOM 714 C C . MET A 1 94 ? 27.937 4.845 -36.221 1.00 79.88 94 MET A C 1
ATOM 716 O O . MET A 1 94 ? 27.056 4.301 -35.552 1.00 79.88 94 MET A O 1
ATOM 720 N N . GLY A 1 95 ? 29.032 5.371 -35.666 1.00 80.69 95 GLY A N 1
ATOM 721 C CA . GLY A 1 95 ? 29.302 5.349 -34.227 1.00 80.69 95 GLY A CA 1
ATOM 722 C C . GLY A 1 95 ? 28.226 6.060 -33.401 1.00 80.69 95 GLY A C 1
ATOM 723 O O . GLY A 1 95 ? 27.755 5.511 -32.404 1.00 80.69 95 GLY A O 1
ATOM 724 N N . TYR A 1 96 ? 27.774 7.238 -33.842 1.00 79.31 96 TYR A N 1
ATOM 725 C CA . TYR A 1 96 ? 26.688 7.967 -33.183 1.00 79.31 96 TYR A CA 1
ATOM 726 C C . TYR A 1 96 ? 25.370 7.190 -33.201 1.00 79.31 96 TYR A C 1
ATOM 728 O O . TYR A 1 96 ? 24.736 7.079 -32.152 1.00 79.31 96 TYR A O 1
ATOM 736 N N . SER A 1 97 ? 24.980 6.608 -34.341 1.00 79.44 97 SER A N 1
ATOM 737 C CA . SER A 1 97 ? 23.745 5.810 -34.423 1.00 79.44 97 SER A CA 1
ATOM 738 C C . SER A 1 97 ? 23.778 4.582 -33.502 1.00 79.44 97 SER A C 1
ATOM 740 O O . SER A 1 97 ? 22.843 4.302 -32.755 1.00 79.44 97 SER A O 1
ATOM 742 N N . LEU A 1 98 ? 24.925 3.898 -33.445 1.00 79.00 98 LEU A N 1
ATOM 743 C CA . LEU A 1 98 ? 25.153 2.787 -32.526 1.00 79.00 98 LEU A CA 1
ATOM 744 C C . LEU A 1 98 ? 25.002 3.208 -31.064 1.00 79.00 98 LEU A C 1
ATOM 746 O O . LEU A 1 98 ? 24.339 2.529 -30.277 1.00 79.00 98 LEU A O 1
ATOM 750 N N . PHE A 1 99 ? 25.598 4.341 -30.705 1.00 77.00 99 PHE A N 1
ATOM 751 C CA . PHE A 1 99 ? 25.525 4.880 -29.356 1.00 77.00 99 PHE A CA 1
ATOM 752 C C . PHE A 1 99 ? 24.090 5.265 -28.960 1.00 77.00 99 PHE A C 1
ATOM 754 O O . PHE A 1 99 ? 23.626 4.910 -27.874 1.00 77.00 99 PHE A O 1
ATOM 761 N N . LEU A 1 100 ? 23.355 5.931 -29.852 1.00 76.44 100 LEU A N 1
ATOM 762 C CA . LEU A 1 100 ? 21.950 6.293 -29.654 1.00 76.44 100 LEU A CA 1
ATOM 763 C C . LEU A 1 100 ? 21.052 5.061 -29.509 1.00 76.44 100 LEU A C 1
ATOM 765 O O . LEU A 1 100 ? 20.239 5.001 -28.585 1.00 76.44 100 LEU A O 1
ATOM 769 N N . SER A 1 101 ? 21.243 4.046 -30.349 1.00 77.31 101 SER A N 1
ATOM 770 C CA . SER A 1 101 ? 20.524 2.773 -30.261 1.00 77.31 101 SER A CA 1
ATOM 771 C C . SER A 1 101 ? 20.728 2.073 -28.906 1.00 77.31 101 SER A C 1
ATOM 773 O O . SER A 1 101 ? 19.760 1.616 -28.285 1.00 77.31 101 SER A O 1
ATOM 775 N N . LEU A 1 102 ? 21.956 2.076 -28.369 1.00 74.00 102 LEU A N 1
ATOM 776 C CA . LEU A 1 102 ? 22.259 1.549 -27.029 1.00 74.00 102 LEU A CA 1
ATOM 777 C C . LEU A 1 102 ? 21.593 2.358 -25.907 1.00 74.00 102 LEU A C 1
ATOM 779 O O . LEU A 1 102 ? 21.046 1.777 -24.964 1.00 74.00 102 LEU A O 1
ATOM 783 N N . ILE A 1 103 ? 21.598 3.691 -26.004 1.00 75.00 103 ILE A N 1
ATOM 784 C CA . ILE A 1 103 ? 20.894 4.558 -25.049 1.00 75.00 103 ILE A CA 1
ATOM 785 C C . ILE A 1 103 ? 19.395 4.248 -25.058 1.00 75.00 103 ILE A C 1
ATOM 787 O O . ILE A 1 103 ? 18.791 4.116 -23.992 1.00 75.00 103 ILE A O 1
ATOM 791 N N . ILE A 1 104 ? 18.795 4.082 -26.237 1.00 76.69 104 ILE A N 1
ATOM 792 C CA . ILE A 1 104 ? 17.375 3.745 -26.382 1.00 76.69 104 ILE A CA 1
ATOM 793 C C . ILE A 1 104 ? 17.075 2.369 -25.768 1.00 76.69 104 ILE A C 1
ATOM 795 O O . ILE A 1 104 ? 16.069 2.221 -25.069 1.00 76.69 104 ILE A O 1
ATOM 799 N N . ASP A 1 105 ? 17.937 1.366 -25.967 1.00 73.19 105 ASP A N 1
ATOM 800 C CA . ASP A 1 105 ? 17.780 0.040 -25.354 1.00 73.19 105 ASP A CA 1
ATOM 801 C C . ASP A 1 105 ? 17.826 0.100 -23.820 1.00 73.19 105 ASP A C 1
ATOM 803 O O . ASP A 1 105 ? 16.930 -0.416 -23.141 1.00 73.19 105 ASP A O 1
ATOM 807 N N . ARG A 1 106 ? 18.806 0.820 -23.267 1.00 73.88 106 ARG A N 1
ATOM 808 C CA . ARG A 1 106 ? 18.953 0.985 -21.818 1.00 73.88 106 ARG A CA 1
ATOM 809 C C . ARG A 1 106 ? 17.798 1.784 -21.206 1.00 73.88 106 ARG A C 1
ATOM 811 O O . ARG A 1 106 ? 17.257 1.387 -20.175 1.00 73.88 106 ARG A O 1
ATOM 818 N N . LEU A 1 107 ? 17.359 2.866 -21.852 1.00 70.38 107 LEU A N 1
ATOM 819 C CA . LEU A 1 107 ? 16.187 3.640 -21.425 1.00 70.38 107 LEU A CA 1
ATOM 820 C C . LEU A 1 107 ? 14.909 2.800 -21.457 1.00 70.38 107 LEU A C 1
ATOM 822 O O . LEU A 1 107 ? 14.078 2.898 -20.554 1.00 70.38 107 LEU A O 1
ATOM 826 N N . HIS A 1 108 ? 14.753 1.946 -22.465 1.00 71.88 108 HIS A N 1
ATOM 827 C CA . HIS A 1 108 ? 13.619 1.038 -22.556 1.00 71.88 108 HIS A CA 1
ATOM 828 C C . HIS A 1 108 ? 13.595 0.034 -21.395 1.00 71.88 108 HIS A C 1
ATOM 830 O O . HIS A 1 108 ? 12.539 -0.180 -20.792 1.00 71.88 108 HIS A O 1
ATOM 836 N N . HIS A 1 109 ? 14.754 -0.524 -21.032 1.00 70.88 109 HIS A N 1
ATOM 837 C CA . HIS A 1 109 ? 14.884 -1.408 -19.875 1.00 70.88 109 HIS A CA 1
ATOM 838 C C . HIS A 1 109 ? 14.464 -0.712 -18.571 1.00 70.88 109 HIS A C 1
ATOM 840 O O . HIS A 1 109 ? 13.580 -1.210 -17.870 1.00 70.88 109 HIS A O 1
ATOM 846 N N . TYR A 1 110 ? 14.990 0.490 -18.307 1.00 68.25 110 TYR A N 1
ATOM 847 C CA . TYR A 1 110 ? 14.613 1.279 -17.128 1.00 68.25 110 TYR A CA 1
ATOM 848 C C . TYR A 1 110 ? 13.113 1.607 -17.089 1.00 68.25 110 TYR A C 1
ATOM 850 O O . TYR A 1 110 ? 12.480 1.582 -16.035 1.00 68.25 110 TYR A O 1
ATOM 858 N N . ILE A 1 111 ? 12.494 1.890 -18.237 1.00 68.31 111 ILE A N 1
ATOM 859 C CA . ILE A 1 111 ? 11.054 2.179 -18.300 1.00 68.31 111 ILE A CA 1
ATOM 860 C C . ILE A 1 111 ? 10.211 0.938 -17.995 1.00 68.31 111 ILE A C 1
ATOM 862 O O . ILE A 1 111 ? 9.165 1.049 -17.346 1.00 68.31 111 ILE A O 1
ATOM 866 N N . LYS A 1 112 ? 10.644 -0.239 -18.452 1.00 70.12 112 LYS A N 1
ATOM 867 C CA . LYS A 1 112 ? 9.966 -1.505 -18.166 1.00 70.12 112 LYS A CA 1
ATOM 868 C C . LYS A 1 112 ? 9.977 -1.808 -16.668 1.00 70.12 112 LYS A C 1
ATOM 870 O O . LYS A 1 112 ? 8.939 -2.192 -16.129 1.00 70.12 112 LYS A O 1
ATOM 875 N N . GLU A 1 113 ? 11.106 -1.568 -16.012 1.00 70.81 113 GLU A N 1
ATOM 876 C CA . GLU A 1 113 ? 11.266 -1.726 -14.565 1.00 70.81 113 GLU A CA 1
ATOM 877 C C . GLU A 1 113 ? 10.401 -0.728 -13.777 1.00 70.81 113 GLU A C 1
ATOM 879 O O . GLU A 1 113 ? 9.662 -1.103 -12.867 1.00 70.81 113 GLU A O 1
ATOM 884 N N . LEU A 1 114 ? 10.340 0.534 -14.207 1.00 64.88 114 LEU A N 1
ATOM 885 C CA . LEU A 1 114 ? 9.427 1.511 -13.602 1.00 64.88 114 LEU A CA 1
ATOM 886 C C . LEU A 1 114 ? 7.948 1.112 -13.757 1.00 64.88 114 LEU A C 1
ATOM 888 O O . LEU A 1 114 ? 7.128 1.367 -12.871 1.00 64.88 114 LEU A O 1
ATOM 892 N N . ARG A 1 115 ? 7.577 0.472 -14.874 1.00 66.56 115 ARG A N 1
ATOM 893 C CA . ARG A 1 115 ? 6.202 0.011 -15.114 1.00 66.56 115 ARG A CA 1
ATOM 894 C C . ARG A 1 115 ? 5.851 -1.215 -14.267 1.00 66.56 115 ARG A C 1
ATOM 896 O O . ARG A 1 115 ? 4.719 -1.290 -13.788 1.00 66.56 115 ARG A O 1
ATOM 903 N N . SER A 1 116 ? 6.777 -2.157 -14.066 1.00 64.38 116 SER A N 1
ATOM 904 C CA . SER A 1 116 ? 6.556 -3.306 -13.174 1.00 64.38 116 SER A CA 1
ATOM 905 C C . SER A 1 116 ? 6.424 -2.856 -11.719 1.00 64.38 116 SER A C 1
ATOM 907 O O . SER A 1 116 ? 5.479 -3.270 -11.046 1.00 64.38 116 SER A O 1
ATOM 909 N N . MET A 1 117 ? 7.269 -1.923 -11.271 1.00 58.69 117 MET A N 1
ATOM 910 C CA . MET A 1 117 ? 7.162 -1.327 -9.938 1.00 58.69 117 MET A CA 1
ATOM 911 C C . MET A 1 117 ? 5.834 -0.595 -9.740 1.00 58.69 117 MET A C 1
ATOM 913 O O . MET A 1 117 ? 5.191 -0.754 -8.704 1.00 58.69 117 MET A O 1
ATOM 917 N N . LYS A 1 118 ? 5.368 0.166 -10.740 1.00 72.88 118 LYS A N 1
ATOM 918 C CA . LYS A 1 118 ? 4.081 0.866 -10.646 1.00 72.88 118 LYS A CA 1
ATOM 919 C C . LYS A 1 118 ? 2.895 -0.098 -10.556 1.00 72.88 118 LYS A C 1
ATOM 921 O O . LYS A 1 118 ? 2.017 0.123 -9.730 1.00 72.88 118 LYS A O 1
ATOM 926 N N . LYS A 1 119 ? 2.889 -1.183 -11.340 1.00 70.25 119 LYS A N 1
ATOM 927 C CA . LYS A 1 119 ? 1.853 -2.229 -11.246 1.00 70.25 119 LYS A CA 1
ATOM 928 C C . LYS A 1 119 ? 1.858 -2.924 -9.885 1.00 70.25 119 LYS A C 1
ATOM 930 O O . LYS A 1 119 ? 0.789 -3.156 -9.333 1.00 70.25 119 LYS A O 1
ATOM 935 N N . SER A 1 120 ? 3.042 -3.219 -9.344 1.00 63.50 120 SER A N 1
ATOM 936 C CA . SER A 1 120 ? 3.182 -3.800 -8.004 1.00 63.50 120 SER A CA 1
ATOM 937 C C . SER A 1 120 ? 2.661 -2.844 -6.927 1.00 63.50 120 SER A C 1
ATOM 939 O O . SER A 1 120 ? 1.831 -3.231 -6.112 1.00 63.50 120 SER A O 1
ATOM 941 N N . LYS A 1 121 ? 3.029 -1.555 -6.987 1.00 68.56 121 LYS A N 1
ATOM 942 C CA . LYS A 1 121 ? 2.514 -0.533 -6.066 1.00 68.56 121 LYS A CA 1
ATOM 943 C C . LYS A 1 121 ? 0.994 -0.381 -6.168 1.00 68.56 121 LYS A C 1
ATOM 945 O O . LYS A 1 121 ? 0.332 -0.318 -5.143 1.00 68.56 121 LYS A O 1
ATOM 950 N N . GLU A 1 122 ? 0.431 -0.356 -7.375 1.00 72.19 122 GLU A N 1
ATOM 951 C CA . GLU A 1 122 ? -1.023 -0.277 -7.569 1.00 72.19 122 GLU A CA 1
ATOM 952 C C . GLU A 1 122 ? -1.743 -1.518 -7.014 1.00 72.19 122 GLU A C 1
ATOM 954 O O . GLU A 1 122 ? -2.758 -1.377 -6.331 1.00 72.19 122 GLU A O 1
ATOM 959 N N . ALA A 1 123 ? -1.203 -2.722 -7.225 1.00 71.44 123 ALA A N 1
ATOM 960 C CA . ALA A 1 123 ? -1.747 -3.951 -6.647 1.00 71.44 123 ALA A CA 1
ATOM 961 C C . ALA A 1 123 ? -1.684 -3.942 -5.109 1.00 71.44 123 ALA A C 1
ATOM 963 O O . ALA A 1 123 ? -2.693 -4.208 -4.457 1.00 71.44 123 ALA A O 1
ATOM 964 N N . LEU A 1 124 ? -0.546 -3.536 -4.538 1.00 66.12 124 LEU A N 1
ATOM 965 C CA . LEU A 1 124 ? -0.367 -3.398 -3.092 1.00 66.12 124 LEU A CA 1
ATOM 966 C C . LEU A 1 124 ? -1.306 -2.345 -2.493 1.00 66.12 124 LEU A C 1
ATOM 968 O O . LEU A 1 124 ? -1.896 -2.582 -1.446 1.00 66.12 124 LEU A O 1
ATOM 972 N N . THR A 1 125 ? -1.516 -1.205 -3.161 1.00 74.81 125 THR A N 1
ATOM 973 C CA . THR A 1 125 ? -2.471 -0.191 -2.678 1.00 74.81 125 THR A CA 1
ATOM 974 C C . THR A 1 125 ? -3.913 -0.689 -2.694 1.00 74.81 125 THR A C 1
ATOM 976 O O . THR A 1 125 ? -4.654 -0.400 -1.760 1.00 74.81 125 THR A O 1
ATOM 979 N N . LYS A 1 126 ? -4.315 -1.471 -3.707 1.00 80.69 126 LYS A N 1
ATOM 980 C CA . LYS A 1 126 ? -5.651 -2.085 -3.745 1.00 80.69 126 LYS A CA 1
ATOM 981 C C . LYS A 1 126 ? -5.821 -3.117 -2.634 1.00 80.69 126 LYS A C 1
ATOM 983 O O . LYS A 1 126 ? -6.827 -3.070 -1.937 1.00 80.69 126 LYS A O 1
ATOM 988 N N . GLN A 1 127 ? -4.833 -3.990 -2.438 1.00 77.00 127 GLN A N 1
ATOM 989 C CA . GLN A 1 127 ? -4.863 -4.991 -1.372 1.00 77.00 127 GLN A CA 1
ATOM 990 C C . GLN A 1 127 ? -4.906 -4.336 0.015 1.00 77.00 127 GLN A C 1
ATOM 992 O O . GLN A 1 127 ? -5.748 -4.700 0.832 1.00 77.00 127 GLN A O 1
ATOM 997 N N . ASN A 1 128 ? -4.073 -3.321 0.265 1.00 77.69 128 ASN A N 1
ATOM 998 C CA . ASN A 1 128 ? -4.113 -2.567 1.519 1.00 77.69 128 ASN A CA 1
ATOM 999 C C . ASN A 1 128 ? -5.469 -1.898 1.730 1.00 77.69 128 ASN A C 1
ATOM 1001 O O . ASN A 1 128 ? -6.023 -2.017 2.812 1.00 77.69 128 ASN A O 1
ATOM 1005 N N . LYS A 1 129 ? -6.057 -1.277 0.698 1.00 84.12 129 LYS A N 1
ATOM 1006 C CA . LYS A 1 129 ? -7.392 -0.680 0.820 1.00 84.12 129 LYS A CA 1
ATOM 1007 C C . LYS A 1 129 ? -8.451 -1.715 1.223 1.00 84.12 129 LYS A C 1
ATOM 1009 O O . LYS A 1 129 ? -9.229 -1.457 2.130 1.00 84.12 129 LYS A O 1
ATOM 1014 N N . THR A 1 130 ? -8.441 -2.901 0.610 1.00 82.19 130 THR A N 1
ATOM 1015 C CA . THR A 1 130 ? -9.387 -3.975 0.969 1.00 82.19 130 THR A CA 1
ATOM 1016 C C . THR A 1 130 ? -9.159 -4.535 2.376 1.00 82.19 130 THR A C 1
ATOM 1018 O O . THR A 1 130 ? -10.114 -4.907 3.055 1.00 82.19 130 THR A O 1
ATOM 1021 N N . LEU A 1 131 ? -7.902 -4.596 2.832 1.00 83.00 131 LEU A N 1
ATOM 1022 C CA . LEU A 1 131 ? -7.569 -5.033 4.189 1.00 83.00 131 LEU A CA 1
ATOM 1023 C C . LEU A 1 131 ? -7.996 -3.995 5.232 1.00 83.00 131 LEU A C 1
ATOM 1025 O O . LEU A 1 131 ? -8.559 -4.374 6.255 1.00 83.00 131 LEU A O 1
ATOM 1029 N N . GLU A 1 132 ? -7.786 -2.707 4.955 1.00 82.88 132 GLU A N 1
ATOM 1030 C CA . GLU A 1 132 ? -8.248 -1.597 5.796 1.00 82.88 132 GLU A CA 1
ATOM 1031 C C . GLU A 1 132 ? -9.778 -1.584 5.918 1.00 82.88 132 GLU A C 1
ATOM 1033 O O . GLU A 1 132 ? -10.295 -1.518 7.030 1.00 82.88 132 GLU A O 1
ATOM 1038 N N . GLU A 1 133 ? -10.512 -1.746 4.810 1.00 83.50 133 GLU A N 1
ATOM 1039 C CA . GLU A 1 133 ? -11.982 -1.844 4.820 1.00 83.50 133 GLU A CA 1
ATOM 1040 C C . GLU A 1 133 ? -12.459 -3.039 5.674 1.00 83.50 133 GLU A C 1
ATOM 1042 O O . GLU A 1 133 ? -13.288 -2.877 6.571 1.00 83.50 133 GLU A O 1
ATOM 1047 N N . SER A 1 134 ? -11.862 -4.226 5.495 1.00 82.62 134 SER A N 1
ATOM 1048 C CA . SER A 1 134 ? -12.202 -5.413 6.299 1.00 82.62 134 SER A CA 1
ATOM 1049 C C . SER A 1 134 ? -11.878 -5.245 7.789 1.00 82.62 134 SER A C 1
ATOM 1051 O O . SER A 1 134 ? -12.621 -5.720 8.656 1.00 82.62 134 SER A O 1
ATOM 1053 N N . ASN A 1 135 ? -10.765 -4.584 8.110 1.00 85.50 135 ASN A N 1
ATOM 1054 C CA . ASN A 1 135 ? -10.370 -4.314 9.487 1.00 85.50 135 ASN A CA 1
ATOM 1055 C C . ASN A 1 135 ? -11.292 -3.285 10.145 1.00 85.50 135 ASN A C 1
ATOM 1057 O O . ASN A 1 135 ? -11.687 -3.496 11.293 1.00 85.50 135 ASN A O 1
ATOM 1061 N N . ALA A 1 136 ? -11.687 -2.231 9.427 1.00 87.88 136 ALA A N 1
ATOM 1062 C CA . ALA A 1 136 ? -12.640 -1.236 9.907 1.00 87.88 136 ALA A CA 1
ATOM 1063 C C . ALA A 1 136 ? -13.998 -1.874 10.234 1.00 87.88 136 ALA A C 1
ATOM 1065 O 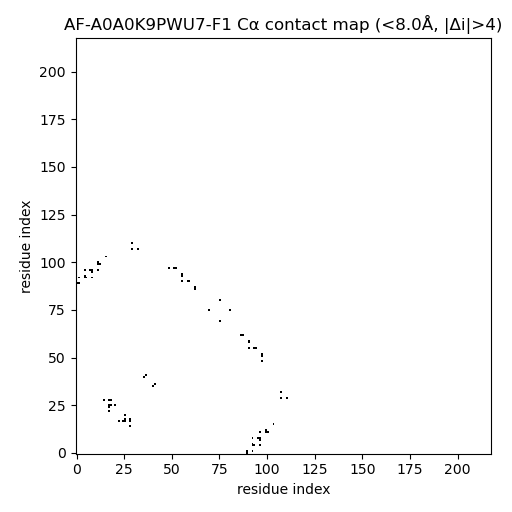O . ALA A 1 136 ? -14.535 -1.651 11.319 1.00 87.88 136 ALA A O 1
ATOM 1066 N N . ASP A 1 137 ? -14.512 -2.752 9.368 1.00 88.38 137 ASP A N 1
ATOM 1067 C CA . ASP A 1 137 ? -15.764 -3.477 9.615 1.00 88.38 137 ASP A CA 1
ATOM 1068 C C . ASP A 1 137 ? -15.683 -4.374 10.856 1.00 88.38 137 ASP A C 1
ATOM 1070 O O . ASP A 1 137 ? -16.578 -4.374 11.711 1.00 88.38 137 ASP A O 1
ATOM 1074 N N . LYS A 1 138 ? -14.577 -5.114 11.010 1.00 90.19 138 LYS A N 1
ATOM 1075 C CA . LYS A 1 138 ? -14.338 -5.941 12.201 1.00 90.19 138 LYS A CA 1
ATOM 1076 C C . LYS A 1 138 ? -14.248 -5.090 13.464 1.00 90.19 138 LYS A C 1
ATOM 1078 O O . LYS A 1 138 ? -14.846 -5.469 14.472 1.00 90.19 138 LYS A O 1
ATOM 1083 N N . LEU A 1 139 ? -13.543 -3.962 13.423 1.00 91.69 139 LEU A N 1
ATOM 1084 C CA . LEU A 1 139 ? -13.400 -3.043 14.553 1.00 91.69 139 LEU A CA 1
ATOM 1085 C C . LEU A 1 139 ? -14.761 -2.458 14.938 1.00 91.69 139 LEU A C 1
ATOM 1087 O O . LEU A 1 139 ? -15.157 -2.568 16.094 1.00 91.69 139 LEU A O 1
ATOM 1091 N N . ASN A 1 140 ? -15.539 -1.982 13.966 1.00 91.56 140 ASN A N 1
ATOM 1092 C CA . ASN A 1 140 ? -16.898 -1.485 14.179 1.00 91.56 140 ASN A CA 1
ATOM 1093 C C . ASN A 1 140 ? -17.807 -2.553 14.805 1.00 91.56 140 ASN A C 1
ATOM 1095 O O . ASN A 1 140 ? -18.560 -2.271 15.739 1.00 91.56 140 ASN A O 1
ATOM 1099 N N . SER A 1 141 ? -17.716 -3.804 14.341 1.00 92.56 141 SER A N 1
ATOM 1100 C CA . SER A 1 141 ? -18.485 -4.915 14.914 1.00 92.56 141 SER A CA 1
ATOM 1101 C C . SER A 1 141 ? -18.087 -5.223 16.363 1.00 92.56 141 SER A C 1
ATOM 1103 O O . SER A 1 141 ? -18.957 -5.490 17.195 1.00 92.56 141 SER A O 1
ATOM 1105 N N . LYS A 1 142 ? -16.787 -5.159 16.686 1.00 92.81 142 LYS A N 1
ATOM 1106 C CA . LYS A 1 142 ? -16.279 -5.328 18.051 1.00 92.81 142 LYS A CA 1
ATOM 1107 C C . LYS A 1 142 ? -16.719 -4.171 18.937 1.00 92.81 142 LYS A C 1
ATOM 1109 O O . LYS A 1 142 ? -17.222 -4.430 20.020 1.00 92.81 142 LYS A O 1
ATOM 1114 N N . ASN A 1 143 ? -16.630 -2.935 18.453 1.00 92.62 143 ASN A N 1
ATOM 1115 C CA . ASN A 1 143 ? -17.036 -1.749 19.199 1.00 92.62 143 ASN A CA 1
ATOM 1116 C C . ASN A 1 143 ? -18.529 -1.796 19.556 1.00 92.62 143 ASN A C 1
ATOM 1118 O O . ASN A 1 143 ? -18.898 -1.590 20.703 1.00 92.62 143 ASN A O 1
ATOM 1122 N N . ARG A 1 144 ? -19.388 -2.215 18.614 1.00 92.75 144 ARG A N 1
ATOM 1123 C CA . ARG A 1 144 ? -20.816 -2.460 18.893 1.00 92.75 144 ARG A CA 1
ATOM 1124 C C . ARG A 1 144 ? -21.042 -3.524 19.968 1.00 92.75 144 ARG A C 1
ATOM 1126 O O . ARG A 1 144 ? -21.987 -3.410 20.741 1.00 92.75 144 ARG A O 1
ATOM 1133 N N . LYS A 1 145 ? -20.230 -4.586 19.995 1.00 95.69 145 LYS A N 1
ATOM 1134 C CA . LYS A 1 145 ? -20.318 -5.623 21.038 1.00 95.69 145 LYS A CA 1
ATOM 1135 C C . LYS A 1 145 ? -19.847 -5.099 22.392 1.00 95.69 145 LYS A C 1
ATOM 1137 O O . LYS A 1 145 ? -20.484 -5.428 23.383 1.00 95.69 145 LYS A O 1
ATOM 1142 N N . ILE A 1 146 ? -18.789 -4.286 22.414 1.00 94.50 146 ILE A N 1
ATOM 1143 C CA . ILE A 1 146 ? -18.283 -3.626 23.623 1.00 94.50 146 ILE A CA 1
ATOM 1144 C C . ILE A 1 146 ? -19.376 -2.736 24.214 1.00 94.50 146 ILE A C 1
ATOM 1146 O O . ILE A 1 146 ? -19.767 -2.979 25.347 1.00 94.50 146 ILE A O 1
ATOM 1150 N N . SER A 1 147 ? -19.988 -1.844 23.427 1.00 94.25 147 SER A N 1
ATOM 1151 C CA . SER A 1 147 ? -21.072 -0.982 23.924 1.00 94.25 147 SER A CA 1
ATOM 1152 C C . SER A 1 147 ? -22.273 -1.775 24.453 1.00 94.25 147 SER A C 1
ATOM 1154 O O . SER A 1 147 ? -22.836 -1.433 25.485 1.00 94.25 147 SER A O 1
ATOM 1156 N N . LYS A 1 148 ? -22.644 -2.885 23.796 1.00 96.75 148 LYS A N 1
ATOM 1157 C CA . LYS A 1 148 ? -23.704 -3.780 24.300 1.00 96.75 148 LYS A CA 1
ATOM 1158 C C . LYS A 1 148 ? -23.326 -4.480 25.608 1.00 96.75 148 LYS A C 1
ATOM 1160 O O . LYS A 1 148 ? -24.199 -4.772 26.419 1.00 96.75 148 LYS A O 1
ATOM 1165 N N . MET A 1 149 ? -22.053 -4.830 25.786 1.00 93.06 149 MET A N 1
ATOM 1166 C CA . MET A 1 149 ? -21.563 -5.403 27.040 1.00 93.06 149 MET A CA 1
ATOM 1167 C C . MET A 1 149 ? -21.537 -4.355 28.148 1.00 93.06 149 MET A C 1
ATOM 1169 O O . MET A 1 149 ? -21.994 -4.659 29.242 1.00 93.06 149 MET A O 1
ATOM 1173 N N . GLU A 1 150 ? -21.069 -3.141 27.864 1.00 95.75 150 GLU A N 1
ATOM 1174 C CA . GLU A 1 150 ? -21.071 -2.015 28.806 1.00 95.75 150 GLU A CA 1
ATOM 1175 C C . GLU A 1 150 ? -22.491 -1.692 29.289 1.00 95.75 150 GLU A C 1
ATOM 1177 O O . GLU A 1 150 ? -22.714 -1.567 30.490 1.00 95.75 150 GLU A O 1
ATOM 1182 N N . GLU A 1 151 ? -23.473 -1.667 28.383 1.00 96.06 151 GLU A N 1
ATOM 1183 C CA . GLU A 1 151 ? -24.886 -1.472 28.729 1.00 96.06 151 GLU A CA 1
ATOM 1184 C C . GLU A 1 151 ? -25.413 -2.578 29.659 1.00 96.06 151 GLU A C 1
ATOM 1186 O O . GLU A 1 151 ? -26.061 -2.294 30.666 1.00 96.06 151 GLU A O 1
ATOM 1191 N N . ARG A 1 152 ? -25.087 -3.848 29.376 1.00 97.06 152 ARG A N 1
ATOM 1192 C CA . ARG A 1 152 ? -25.464 -4.975 30.247 1.00 97.06 152 ARG A CA 1
ATOM 1193 C C . ARG A 1 152 ? -24.795 -4.915 31.614 1.00 97.06 152 ARG A C 1
ATOM 1195 O O . ARG A 1 152 ? -25.435 -5.272 32.597 1.00 97.06 152 ARG A O 1
ATOM 1202 N N . ILE A 1 153 ? -23.530 -4.504 31.680 1.00 95.06 153 ILE A N 1
ATOM 1203 C CA . ILE A 1 153 ? -22.809 -4.341 32.948 1.00 95.06 153 ILE A CA 1
ATOM 1204 C C . ILE A 1 153 ? -23.501 -3.263 33.784 1.00 95.06 153 ILE A C 1
ATOM 1206 O O . ILE A 1 153 ? -23.874 -3.541 34.919 1.00 95.06 153 ILE A O 1
ATOM 1210 N N . ALA A 1 154 ? -23.785 -2.095 33.200 1.00 96.19 154 ALA A N 1
ATOM 1211 C CA . ALA A 1 154 ? -24.491 -1.017 33.891 1.00 96.19 154 ALA A CA 1
ATOM 1212 C C . ALA A 1 154 ? -25.893 -1.445 34.370 1.00 96.19 154 ALA A C 1
ATOM 1214 O O . ALA A 1 154 ? -26.306 -1.125 35.486 1.00 96.19 154 ALA A O 1
ATOM 1215 N N . GLN A 1 155 ? -26.623 -2.212 33.551 1.00 95.81 155 GLN A N 1
ATOM 1216 C CA . GLN A 1 155 ? -27.933 -2.742 33.926 1.00 95.81 155 GLN A CA 1
ATOM 1217 C C . GLN A 1 155 ? -27.837 -3.698 35.125 1.00 95.81 155 GLN A C 1
ATOM 1219 O O . GLN A 1 155 ? -28.583 -3.532 36.093 1.00 95.81 155 GLN A O 1
ATOM 1224 N N . LEU A 1 156 ? -26.904 -4.655 35.085 1.00 95.75 156 LEU A N 1
ATOM 1225 C CA . LEU A 1 156 ? -26.676 -5.616 36.168 1.00 95.75 156 LEU A CA 1
ATOM 1226 C C . LEU A 1 156 ? -26.210 -4.939 37.461 1.00 95.75 156 LEU A C 1
ATOM 1228 O O . LEU A 1 156 ? -26.664 -5.320 38.536 1.00 95.75 156 LEU A O 1
ATOM 1232 N N . GLU A 1 157 ? -25.355 -3.919 37.376 1.00 94.69 157 GLU A N 1
ATOM 1233 C CA . GLU A 1 157 ? -24.939 -3.123 38.536 1.00 94.69 157 GLU A CA 1
ATOM 1234 C C . GLU A 1 157 ? -26.129 -2.399 39.179 1.00 94.69 157 GLU A C 1
ATOM 1236 O O . GLU A 1 157 ? -26.260 -2.396 40.405 1.00 94.69 157 GLU A O 1
ATOM 1241 N N . SER A 1 158 ? -27.040 -1.841 38.372 1.00 93.44 158 SER A N 1
ATOM 1242 C CA . SER A 1 158 ? -28.253 -1.197 38.894 1.00 93.44 158 SER A CA 1
ATOM 1243 C C . SER A 1 158 ? -29.200 -2.191 39.575 1.00 93.44 158 SER A C 1
ATOM 1245 O O . SER A 1 158 ? -29.747 -1.889 40.637 1.00 93.44 158 SER A O 1
ATOM 1247 N N . GLU A 1 159 ? -29.350 -3.392 39.008 1.00 95.62 159 GLU A N 1
ATOM 1248 C CA . GLU A 1 159 ? -30.198 -4.448 39.562 1.00 95.62 159 GLU A CA 1
ATOM 1249 C C . GLU A 1 159 ? -29.610 -4.995 40.868 1.00 95.62 159 GLU A C 1
ATOM 1251 O O . GLU A 1 159 ? -30.341 -5.201 41.838 1.00 95.62 159 GLU A O 1
ATOM 1256 N N . LEU A 1 160 ? -28.288 -5.182 40.919 1.00 94.38 160 LEU A N 1
ATOM 1257 C CA . LEU A 1 160 ? -27.575 -5.609 42.121 1.00 94.38 160 LEU A CA 1
ATOM 1258 C C . LEU A 1 160 ? -27.714 -4.563 43.230 1.00 94.38 160 LEU A C 1
ATOM 1260 O O . LEU A 1 160 ? -28.065 -4.914 44.353 1.00 94.38 160 LEU A O 1
ATOM 1264 N N . ASN A 1 161 ? -27.518 -3.280 42.917 1.00 93.88 161 ASN A N 1
ATOM 1265 C CA . ASN A 1 161 ? -27.679 -2.200 43.889 1.00 93.88 161 ASN A CA 1
ATOM 1266 C C . ASN A 1 161 ? -29.130 -2.091 44.398 1.00 93.88 161 ASN A C 1
ATOM 1268 O O . ASN A 1 161 ? -29.353 -1.894 45.590 1.00 93.88 161 ASN A O 1
ATOM 1272 N N . GLY A 1 162 ? -30.122 -2.272 43.518 1.00 92.50 162 GLY A N 1
ATOM 1273 C CA . GLY A 1 162 ? -31.535 -2.341 43.903 1.00 92.50 162 GLY A CA 1
ATOM 1274 C C . GLY A 1 162 ? -31.809 -3.484 44.882 1.00 92.50 162 GLY A C 1
ATOM 1275 O O . GLY A 1 162 ? -32.260 -3.243 45.999 1.00 92.50 162 GLY A O 1
ATOM 1276 N N . LYS A 1 163 ? -31.427 -4.714 44.514 1.00 94.56 163 LYS A N 1
ATOM 1277 C CA . LYS A 1 163 ? -31.588 -5.894 45.379 1.00 94.56 163 LYS A CA 1
ATOM 1278 C C . LYS A 1 163 ? -30.826 -5.777 46.697 1.00 94.56 163 LYS A C 1
ATOM 1280 O O . LYS A 1 163 ? -31.306 -6.269 47.710 1.00 94.56 163 LYS A O 1
ATOM 1285 N N . SER A 1 164 ? -29.661 -5.130 46.700 1.00 92.81 164 SER A N 1
ATOM 1286 C CA . SER A 1 164 ? -28.889 -4.885 47.922 1.00 92.81 164 SER A CA 1
ATOM 1287 C C . SER A 1 164 ? -29.638 -3.968 48.888 1.00 92.81 164 SER A C 1
ATOM 1289 O O . SER A 1 164 ? -29.676 -4.254 50.080 1.00 92.81 164 SER A O 1
ATOM 1291 N N . LYS A 1 165 ? -30.265 -2.896 48.389 1.00 94.19 165 LYS A N 1
ATOM 1292 C CA . LYS A 1 165 ? -31.091 -2.002 49.216 1.00 94.19 165 LYS A CA 1
ATOM 1293 C C . LYS A 1 165 ? -32.342 -2.704 49.728 1.00 94.19 165 LYS A C 1
ATOM 1295 O O . LYS A 1 165 ? 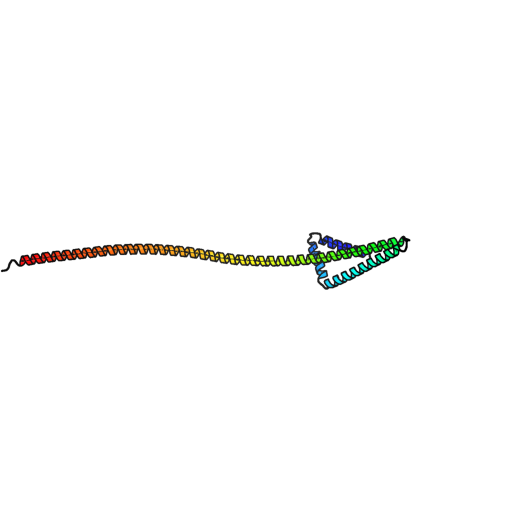-32.687 -2.553 50.894 1.00 94.19 165 LYS A O 1
ATOM 1300 N N . ASP A 1 166 ? -32.999 -3.493 48.881 1.00 91.62 166 ASP A N 1
ATOM 1301 C CA . ASP A 1 166 ? -34.173 -4.269 49.287 1.00 91.62 166 ASP A CA 1
ATOM 1302 C C . ASP A 1 166 ? -33.814 -5.297 50.371 1.00 91.62 166 ASP A C 1
ATOM 1304 O O . ASP A 1 166 ? -34.559 -5.465 51.338 1.00 91.62 166 ASP A O 1
ATOM 1308 N N . ALA A 1 167 ? -32.651 -5.946 50.250 1.00 93.25 167 ALA A N 1
ATOM 1309 C CA . ALA A 1 167 ? -32.125 -6.851 51.267 1.00 93.25 167 ALA A CA 1
ATOM 1310 C C . ALA A 1 167 ? -31.822 -6.118 52.584 1.00 93.25 167 ALA A C 1
ATOM 1312 O O . ALA A 1 167 ? -32.226 -6.593 53.640 1.00 93.25 167 ALA A O 1
ATOM 1313 N N . GLU A 1 168 ? -31.199 -4.939 52.538 1.00 94.25 168 GLU A N 1
ATOM 1314 C CA . GLU A 1 168 ? -30.925 -4.117 53.726 1.00 94.25 168 GLU A CA 1
ATOM 1315 C C . GLU A 1 168 ? -32.223 -3.653 54.421 1.00 94.25 168 GLU A C 1
ATOM 1317 O O . GLU A 1 168 ? -32.361 -3.725 55.647 1.00 94.25 168 GLU A O 1
ATOM 1322 N N . LEU A 1 169 ? -33.235 -3.246 53.649 1.00 93.88 169 LEU A N 1
ATOM 1323 C CA . LEU A 1 169 ? -34.565 -2.919 54.173 1.00 93.88 169 LEU A CA 1
ATOM 1324 C C . LEU A 1 169 ? -35.245 -4.144 54.803 1.00 93.88 169 LEU A C 1
ATOM 1326 O O . LEU A 1 169 ? -35.890 -4.034 55.847 1.00 93.88 169 LEU A O 1
ATOM 1330 N N . ALA A 1 170 ? -35.100 -5.326 54.204 1.00 92.31 170 ALA A N 1
ATOM 1331 C CA . ALA A 1 170 ? -35.617 -6.562 54.778 1.00 92.31 170 ALA A CA 1
ATOM 1332 C C . ALA A 1 170 ? -34.885 -6.938 56.079 1.00 92.31 170 ALA A C 1
ATOM 1334 O O . ALA A 1 170 ? -35.542 -7.275 57.063 1.00 92.31 170 ALA A O 1
ATOM 1335 N N . GLU A 1 171 ? -33.556 -6.826 56.128 1.00 93.38 171 GLU A N 1
ATOM 1336 C CA . GLU A 1 171 ? -32.752 -7.101 57.326 1.00 93.38 171 GLU A CA 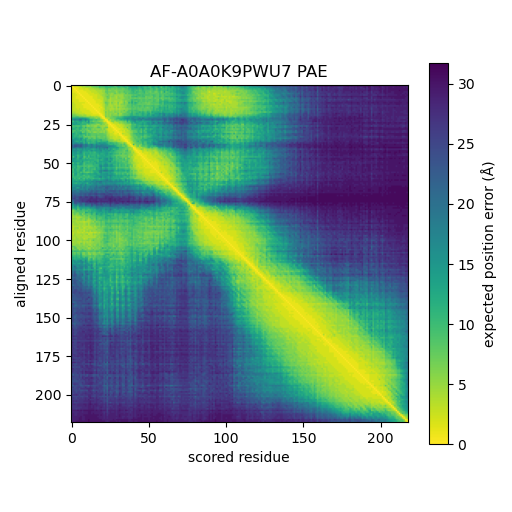1
ATOM 1337 C C . GLU A 1 171 ? -33.097 -6.159 58.482 1.00 93.38 171 GLU A C 1
ATOM 1339 O O . GLU A 1 171 ? -33.322 -6.614 59.606 1.00 93.38 171 GLU A O 1
ATOM 1344 N N . THR A 1 172 ? -33.210 -4.856 58.218 1.00 94.19 172 THR A N 1
ATOM 1345 C CA . THR A 1 172 ? -33.618 -3.869 59.232 1.00 94.19 172 THR A CA 1
ATOM 1346 C C . THR A 1 172 ? -35.034 -4.134 59.743 1.00 94.19 172 THR A C 1
ATOM 1348 O O . THR A 1 172 ? -35.274 -4.082 60.952 1.00 94.19 172 THR A O 1
ATOM 1351 N N . ASN A 1 173 ? -35.969 -4.504 58.864 1.00 93.88 173 ASN A N 1
ATOM 1352 C CA . ASN A 1 173 ? -37.318 -4.908 59.259 1.00 93.88 173 ASN A CA 1
ATOM 1353 C C . ASN A 1 173 ? -37.319 -6.180 60.117 1.00 93.88 173 ASN A C 1
ATOM 1355 O O . ASN A 1 173 ? -38.000 -6.218 61.143 1.00 93.88 173 ASN A O 1
ATOM 1359 N N . VAL A 1 174 ? -36.535 -7.199 59.754 1.00 94.81 174 VAL A N 1
ATOM 1360 C CA . VAL A 1 174 ? -36.386 -8.433 60.544 1.00 94.81 174 VAL A CA 1
ATOM 1361 C C . VAL A 1 174 ? -35.770 -8.135 61.912 1.00 94.81 174 VAL A C 1
ATOM 1363 O O . VAL A 1 174 ? -36.262 -8.639 62.921 1.00 94.81 174 VAL A O 1
ATOM 1366 N N . MET A 1 175 ? -34.749 -7.279 61.982 1.00 94.00 175 MET A N 1
ATOM 1367 C CA . MET A 1 175 ? -34.141 -6.850 63.246 1.00 94.00 175 MET A CA 1
ATOM 1368 C C . MET A 1 175 ? -35.139 -6.095 64.126 1.00 94.00 175 MET A C 1
ATOM 1370 O O . MET A 1 175 ? -35.269 -6.405 65.310 1.00 94.00 175 MET A O 1
ATOM 1374 N N . ASN A 1 176 ? -35.912 -5.172 63.552 1.00 95.12 176 ASN A N 1
ATOM 1375 C CA . ASN A 1 176 ? -36.963 -4.455 64.272 1.00 95.12 176 ASN A CA 1
ATOM 1376 C C . ASN A 1 176 ? -38.052 -5.402 64.794 1.00 95.12 176 ASN A C 1
ATOM 1378 O O . ASN A 1 176 ? -38.473 -5.282 65.946 1.00 95.12 176 ASN A O 1
ATOM 1382 N N . LEU A 1 177 ? -38.497 -6.362 63.979 1.00 94.69 177 LEU A N 1
ATOM 1383 C CA . LEU A 1 177 ? -39.464 -7.381 64.394 1.00 94.69 177 LEU A CA 1
ATOM 1384 C C . LEU A 1 177 ? -38.908 -8.271 65.508 1.00 94.69 177 LEU A C 1
ATOM 1386 O O . LEU A 1 177 ? -39.618 -8.534 66.474 1.00 94.69 177 LEU A O 1
ATOM 1390 N N . LYS A 1 178 ? -37.638 -8.678 65.421 1.00 96.25 178 LYS A N 1
ATOM 1391 C CA . LYS A 1 178 ? -36.956 -9.465 66.456 1.00 96.25 178 LYS A CA 1
ATOM 1392 C C . LYS A 1 178 ? -36.856 -8.707 67.781 1.00 96.25 178 LYS A C 1
ATOM 1394 O O . LYS A 1 178 ? -37.098 -9.285 68.836 1.00 96.25 178 LYS A O 1
ATOM 1399 N N . VAL A 1 179 ? -36.530 -7.414 67.748 1.00 96.62 179 VAL A N 1
ATOM 1400 C CA . VAL A 1 179 ? -36.504 -6.575 68.958 1.00 96.62 179 VAL A CA 1
ATOM 1401 C C . VAL A 1 179 ? -37.910 -6.440 69.547 1.00 96.62 179 VAL A C 1
ATOM 1403 O O . VAL A 1 179 ? -38.082 -6.623 70.751 1.00 96.62 179 VAL A O 1
ATOM 1406 N N . LYS A 1 180 ? -38.930 -6.198 68.710 1.00 96.19 180 LYS A N 1
ATOM 1407 C CA . LYS A 1 180 ? -40.333 -6.159 69.154 1.00 96.19 180 LYS A CA 1
ATOM 1408 C C . LYS A 1 180 ? -40.775 -7.483 69.778 1.00 96.19 180 LYS A C 1
ATOM 1410 O O . LYS A 1 180 ? -41.404 -7.466 70.830 1.00 96.19 180 LYS A O 1
ATOM 1415 N N . SER A 1 181 ? -40.424 -8.623 69.181 1.00 94.62 181 SER A N 1
ATOM 1416 C CA . SER A 1 181 ? -40.785 -9.934 69.730 1.00 94.62 181 SER A CA 1
ATOM 1417 C C . SER A 1 181 ? -40.068 -10.221 71.050 1.00 94.62 181 SER A C 1
ATOM 1419 O O . SER A 1 181 ? -40.679 -10.762 71.962 1.00 94.62 181 SER A O 1
ATOM 1421 N N . GLN A 1 182 ? -38.796 -9.833 71.188 1.00 94.94 182 GLN A N 1
ATOM 1422 C CA . GLN A 1 182 ? -38.059 -9.949 72.451 1.00 94.94 182 GLN A CA 1
ATOM 1423 C C . GLN A 1 182 ? -38.652 -9.067 73.554 1.00 94.94 182 GLN A C 1
ATOM 1425 O O . GLN A 1 182 ? -38.696 -9.492 74.705 1.00 94.94 182 GLN A O 1
ATOM 1430 N N . ALA A 1 183 ? -39.106 -7.856 73.222 1.00 95.00 183 ALA A N 1
ATOM 1431 C CA . ALA A 1 183 ? -39.778 -6.977 74.174 1.00 95.00 183 ALA A CA 1
ATOM 1432 C C . ALA A 1 183 ? -41.111 -7.576 74.650 1.00 95.00 183 ALA A C 1
ATOM 1434 O O . ALA A 1 183 ? -41.326 -7.675 75.854 1.00 95.00 183 ALA A O 1
ATOM 1435 N N . LEU A 1 184 ? -41.945 -8.061 73.720 1.00 94.69 184 LEU A N 1
ATOM 1436 C CA . LEU A 1 184 ? -43.203 -8.741 74.052 1.00 94.69 184 LEU A CA 1
ATOM 1437 C C . LEU A 1 184 ? -42.979 -10.005 74.887 1.00 94.69 184 LEU A C 1
ATOM 1439 O O . LEU A 1 184 ? -43.750 -10.283 75.795 1.00 94.69 184 LEU A O 1
ATOM 1443 N N . HIS A 1 185 ? -41.919 -10.766 74.605 1.00 95.81 185 HIS A N 1
ATOM 1444 C CA . HIS A 1 185 ? -41.593 -11.953 75.391 1.00 95.81 185 HIS A CA 1
ATOM 1445 C C . HIS A 1 185 ? -41.247 -11.599 76.845 1.00 95.81 185 HIS A C 1
ATOM 1447 O O . HIS A 1 185 ? -41.746 -12.244 77.757 1.00 95.81 185 HIS A O 1
ATOM 1453 N N . LYS A 1 186 ? -40.482 -10.522 77.071 1.00 95.88 186 LYS A N 1
ATOM 1454 C CA . LYS A 1 186 ? -40.190 -10.027 78.428 1.00 95.88 186 LYS A CA 1
ATOM 1455 C C . LYS A 1 186 ? -41.440 -9.546 79.164 1.00 95.88 186 LYS A C 1
ATOM 1457 O O . LYS A 1 186 ? -41.562 -9.767 80.362 1.00 95.88 186 LYS A O 1
ATOM 1462 N N . GLU A 1 187 ? -42.345 -8.868 78.463 1.00 94.19 187 GLU A N 1
ATOM 1463 C CA . GLU A 1 187 ? -43.616 -8.415 79.039 1.00 94.19 187 GLU A CA 1
ATOM 1464 C C . GLU A 1 187 ? -44.516 -9.604 79.397 1.00 94.19 187 GLU A C 1
ATOM 1466 O O . GLU A 1 187 ? -45.130 -9.622 80.461 1.00 94.19 187 GLU A O 1
ATOM 1471 N N . TYR A 1 188 ? -44.526 -10.638 78.552 1.00 95.50 188 TYR A N 1
ATOM 1472 C CA . TYR A 1 188 ? -45.210 -11.895 78.832 1.00 95.50 188 TYR A CA 1
ATOM 1473 C C . TYR A 1 188 ? -44.657 -12.588 80.086 1.00 95.50 188 TYR A C 1
ATOM 1475 O O . TYR A 1 188 ? -45.442 -12.973 80.952 1.00 95.50 188 TYR A O 1
ATOM 1483 N N . ASP A 1 189 ? -43.331 -12.707 80.217 1.00 96.00 189 ASP A N 1
ATOM 1484 C CA . ASP A 1 189 ? -42.694 -13.293 81.406 1.00 96.00 189 ASP A CA 1
ATOM 1485 C C . ASP A 1 189 ? -43.050 -12.497 82.675 1.00 96.00 189 ASP A C 1
ATOM 1487 O O . ASP A 1 189 ? -43.442 -13.075 83.687 1.00 96.00 189 ASP A O 1
ATOM 1491 N N . HIS A 1 190 ? -43.016 -11.162 82.600 1.00 95.06 190 HIS A N 1
ATOM 1492 C CA . HIS A 1 190 ? -43.386 -10.293 83.718 1.00 95.06 190 HIS A CA 1
ATOM 1493 C C . HIS A 1 190 ? -44.855 -10.454 84.149 1.00 95.06 190 HIS A C 1
ATOM 1495 O O . HIS A 1 190 ? -45.139 -10.572 85.340 1.00 95.06 190 HIS A O 1
ATOM 1501 N N . LEU A 1 191 ? -45.793 -10.510 83.196 1.00 94.81 191 LEU A N 1
ATOM 1502 C CA . LEU A 1 191 ? -47.220 -10.727 83.474 1.00 94.81 191 LEU A CA 1
ATOM 1503 C C . LEU A 1 191 ? -47.509 -12.126 84.034 1.00 94.81 191 LEU A C 1
ATOM 1505 O O . LEU A 1 191 ? -48.468 -12.309 84.791 1.00 94.81 191 LEU A O 1
ATOM 1509 N N . MET A 1 192 ? -46.714 -13.125 83.649 1.00 93.75 192 MET A N 1
ATOM 1510 C CA . MET A 1 192 ? -46.787 -14.466 84.224 1.00 93.75 192 MET A CA 1
ATOM 1511 C C . MET A 1 192 ? -46.327 -14.471 85.684 1.00 93.75 192 MET A C 1
ATOM 1513 O O . MET A 1 192 ? -47.015 -15.060 86.522 1.00 93.75 192 MET A O 1
ATOM 1517 N N . ASP A 1 193 ? -45.236 -13.771 85.999 1.00 94.44 193 ASP A N 1
ATOM 1518 C CA . ASP A 1 193 ? -44.751 -13.601 87.372 1.00 94.44 193 ASP A CA 1
ATOM 1519 C C . ASP A 1 193 ? -45.763 -12.840 88.247 1.00 94.44 193 ASP A C 1
ATOM 1521 O O . ASP A 1 193 ? -46.046 -13.263 89.370 1.00 94.44 193 ASP A O 1
ATOM 1525 N N . GLU A 1 194 ? -46.379 -11.764 87.739 1.00 93.62 194 GLU A N 1
ATOM 1526 C CA . GLU A 1 194 ? -47.454 -11.057 88.453 1.00 93.62 194 GLU A CA 1
ATOM 1527 C C . GLU A 1 194 ? -48.681 -11.946 88.673 1.00 93.62 194 GLU A C 1
ATOM 1529 O O . GLU A 1 194 ? -49.209 -11.994 89.783 1.00 93.62 194 GLU A O 1
ATOM 1534 N N . ASN A 1 195 ? -49.121 -12.700 87.658 1.00 93.56 195 ASN A N 1
ATOM 1535 C CA . ASN A 1 195 ? -50.222 -13.654 87.820 1.00 93.56 195 ASN A CA 1
ATOM 1536 C C . ASN A 1 195 ? -49.913 -14.708 88.886 1.00 93.56 195 ASN A C 1
ATOM 1538 O O . ASN A 1 195 ? -50.802 -15.091 89.650 1.00 93.56 195 ASN A O 1
ATOM 1542 N N . GLN A 1 196 ? -48.674 -15.197 88.935 1.00 93.69 196 GLN A N 1
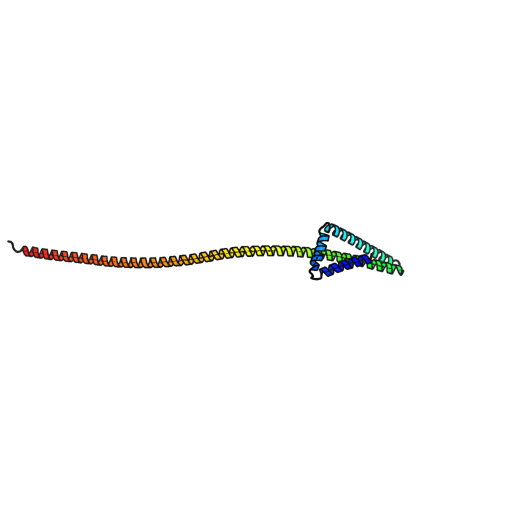ATOM 1543 C CA . GLN A 1 196 ? -48.251 -16.162 89.941 1.00 93.69 196 GLN A CA 1
ATOM 1544 C C . GLN A 1 196 ? -48.230 -15.530 91.337 1.00 93.69 196 GLN A C 1
ATOM 1546 O O . GLN A 1 196 ? -48.804 -16.099 92.261 1.00 93.69 196 GLN A O 1
ATOM 1551 N N . SER A 1 197 ? -47.687 -14.319 91.469 1.00 92.94 197 SER A N 1
ATOM 1552 C CA . SER A 1 197 ? -47.711 -13.539 92.712 1.00 92.94 197 SER A CA 1
ATOM 1553 C C . SER A 1 197 ? -49.137 -13.299 93.213 1.00 92.94 197 SER A C 1
ATOM 1555 O O . SER A 1 197 ? -49.428 -13.533 94.384 1.00 92.94 197 SER A O 1
ATOM 1557 N N . VAL A 1 198 ? -50.067 -12.917 92.331 1.00 91.25 198 VAL A N 1
ATOM 1558 C CA . VAL A 1 198 ? -51.486 -12.736 92.677 1.00 91.25 198 VAL A CA 1
ATOM 1559 C C . VAL A 1 198 ? -52.119 -14.055 93.127 1.00 91.25 198 VAL A C 1
ATOM 1561 O O . VAL A 1 198 ? -52.856 -14.072 94.113 1.00 91.25 198 VAL A O 1
ATOM 1564 N N . LYS A 1 199 ? -51.826 -15.178 92.459 1.00 91.75 199 LYS A N 1
ATOM 1565 C CA . LYS A 1 199 ? -52.288 -16.505 92.905 1.00 91.75 199 LYS A CA 1
ATOM 1566 C C . LYS A 1 199 ? -51.734 -16.873 94.277 1.00 91.75 199 LYS A C 1
ATOM 1568 O O . LYS A 1 199 ? -52.481 -17.387 95.108 1.00 91.75 199 LYS A O 1
ATOM 1573 N N . ASP A 1 200 ? -50.458 -16.605 94.525 1.00 90.88 200 ASP A N 1
ATOM 1574 C CA . ASP A 1 200 ? -49.815 -16.879 95.807 1.00 90.88 200 ASP A CA 1
ATOM 1575 C C . ASP A 1 200 ? -50.394 -15.977 96.912 1.00 90.88 200 ASP A C 1
ATOM 1577 O O . ASP A 1 200 ? -50.697 -16.463 98.004 1.00 90.88 200 ASP A O 1
ATOM 1581 N N . GLN A 1 201 ? -50.675 -14.702 96.610 1.00 91.62 201 GLN A N 1
ATOM 1582 C CA . GLN A 1 201 ? -51.416 -13.796 97.491 1.00 91.62 201 GLN A CA 1
ATOM 1583 C C . GLN A 1 201 ? -52.820 -14.333 97.796 1.00 91.62 201 GLN A C 1
ATOM 1585 O O . GLN A 1 201 ? -53.189 -14.416 98.967 1.00 91.62 201 GLN A O 1
ATOM 1590 N N . MET A 1 202 ? -53.588 -14.763 96.789 1.00 86.62 202 MET A N 1
ATOM 1591 C CA . MET A 1 202 ? -54.914 -15.357 97.004 1.00 86.62 202 MET A CA 1
ATOM 1592 C C . MET A 1 202 ? -54.844 -16.617 97.869 1.00 86.62 202 MET A C 1
ATOM 1594 O O . MET A 1 202 ? -55.614 -16.741 98.817 1.00 86.62 202 MET A O 1
ATOM 1598 N N . ARG A 1 203 ? -53.890 -17.517 97.606 1.00 86.19 203 ARG A N 1
ATOM 1599 C CA . ARG A 1 203 ? -53.682 -18.731 98.406 1.00 86.19 203 ARG A CA 1
ATOM 1600 C C . ARG A 1 203 ? -53.319 -18.401 99.856 1.00 86.19 203 ARG A C 1
ATOM 1602 O O . ARG A 1 203 ? -53.800 -19.070 100.766 1.00 86.19 203 ARG A O 1
ATOM 1609 N N . SER A 1 204 ? -52.511 -17.364 100.082 1.00 85.25 204 SER A N 1
ATOM 1610 C CA . SER A 1 204 ? -52.179 -16.899 101.434 1.00 85.25 204 SER A CA 1
ATOM 1611 C C . SER A 1 204 ? -53.407 -16.341 102.171 1.00 85.25 204 SER A C 1
ATOM 1613 O O . SER A 1 204 ? -53.621 -16.649 103.344 1.00 85.25 204 SER A O 1
ATOM 1615 N N . ILE A 1 205 ? -54.277 -15.599 101.476 1.00 82.31 205 ILE A N 1
ATOM 1616 C CA . ILE A 1 205 ? -55.542 -15.093 102.028 1.00 82.31 205 ILE A CA 1
ATOM 1617 C C . ILE A 1 205 ? -56.486 -16.259 102.345 1.00 82.31 205 ILE A C 1
ATOM 1619 O O . ILE A 1 205 ? -57.061 -16.306 103.428 1.00 82.31 205 ILE A O 1
ATOM 1623 N N . GLU A 1 206 ? -56.600 -17.240 101.453 1.00 82.06 206 GLU A N 1
ATOM 1624 C CA . GLU A 1 206 ? -57.414 -18.438 101.669 1.00 82.06 206 GLU A CA 1
ATOM 1625 C C . GLU A 1 206 ? -56.919 -19.265 102.870 1.00 82.06 206 GLU A C 1
ATOM 1627 O O . GLU A 1 206 ? -57.727 -19.701 103.687 1.00 82.06 206 GLU A O 1
ATOM 1632 N N . GLN A 1 207 ? -55.601 -19.408 103.049 1.00 76.62 207 GLN A N 1
ATOM 1633 C CA . GLN A 1 207 ? -55.012 -20.047 104.233 1.00 76.62 207 GLN A CA 1
ATOM 1634 C C . GLN A 1 207 ? -55.312 -19.2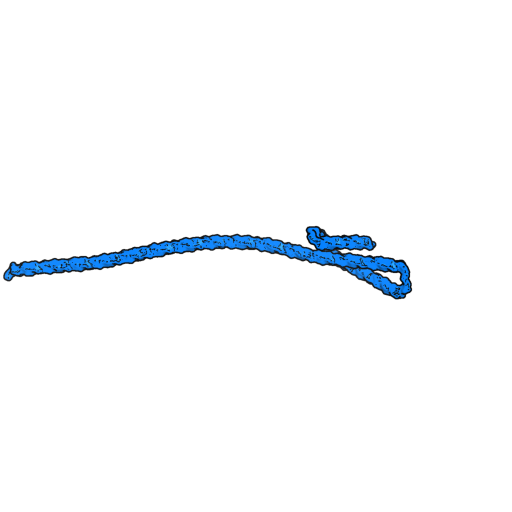71 105.522 1.00 76.62 207 GLN A C 1
ATOM 1636 O O . GLN A 1 207 ? -55.766 -19.871 106.491 1.00 76.62 207 GLN A O 1
ATOM 1641 N N . THR A 1 208 ? -55.155 -17.942 105.531 1.00 72.06 208 THR A N 1
ATOM 1642 C CA . THR A 1 208 ? -55.492 -17.120 106.713 1.00 72.06 208 THR A CA 1
ATOM 1643 C C . THR A 1 208 ? -56.989 -17.136 107.056 1.00 72.06 208 THR A C 1
ATOM 1645 O O . THR A 1 208 ? -57.347 -17.126 108.235 1.00 72.06 208 THR A O 1
ATOM 1648 N N . LEU A 1 209 ? -57.875 -17.226 106.057 1.00 61.84 209 LEU A N 1
ATOM 1649 C CA . LEU A 1 209 ? -59.317 -17.429 106.250 1.00 61.84 209 LEU A CA 1
ATOM 1650 C C . LEU A 1 209 ? -59.641 -18.834 106.787 1.00 61.84 209 LEU A C 1
ATOM 1652 O O . LEU A 1 209 ? -60.501 -18.963 107.659 1.00 61.84 209 LEU A O 1
ATOM 1656 N N . SER A 1 210 ? -58.932 -19.872 106.332 1.00 59.72 210 SER A N 1
ATOM 1657 C CA . SER A 1 210 ? -59.044 -21.239 106.871 1.00 59.72 210 SER A CA 1
ATOM 1658 C C . SER A 1 210 ? -58.556 -21.337 108.324 1.00 59.72 210 SER A C 1
ATOM 1660 O O . SER A 1 210 ? -59.255 -21.904 109.164 1.00 59.72 210 SER A O 1
ATOM 1662 N N . ASP A 1 211 ? -57.423 -20.715 108.663 1.00 56.25 211 ASP A N 1
ATOM 1663 C CA . ASP A 1 211 ? -56.875 -20.684 110.030 1.00 56.25 211 ASP A CA 1
ATOM 1664 C C . ASP A 1 211 ? -57.743 -19.851 110.994 1.00 56.25 211 ASP A C 1
ATOM 1666 O O . ASP A 1 211 ? -57.826 -20.141 112.191 1.00 56.25 211 ASP A O 1
ATOM 1670 N N . SER A 1 212 ? -58.453 -18.842 110.476 1.00 54.56 212 SER A N 1
ATOM 1671 C CA . SER A 1 212 ? -59.472 -18.087 111.215 1.00 54.56 212 SER A CA 1
ATOM 1672 C C . SER A 1 212 ? -60.721 -18.927 111.516 1.00 54.56 212 SER A C 1
ATOM 1674 O O . SER A 1 212 ? -61.341 -18.743 112.563 1.00 54.56 212 SER A O 1
ATOM 1676 N N . ASN A 1 213 ? -61.096 -19.860 110.636 1.00 48.28 213 ASN A N 1
ATOM 1677 C CA . ASN A 1 213 ? -62.281 -20.705 110.817 1.00 48.28 213 ASN A CA 1
ATOM 1678 C C . ASN A 1 213 ? -62.010 -21.946 111.699 1.00 48.28 213 ASN A C 1
ATOM 1680 O O . ASN A 1 213 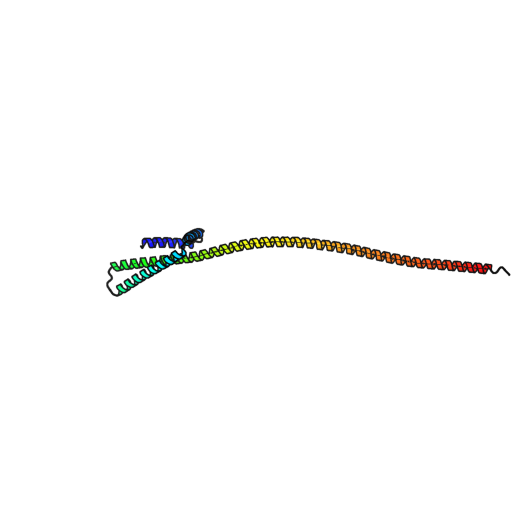? -62.947 -22.580 112.178 1.00 48.28 213 ASN A O 1
ATOM 1684 N N . GLY A 1 214 ? -60.739 -22.265 111.975 1.00 48.50 214 GLY A N 1
ATOM 1685 C CA . GLY A 1 214 ? -60.316 -23.335 112.891 1.00 48.50 214 GLY A CA 1
ATOM 1686 C C . GLY A 1 214 ? -60.314 -22.970 114.384 1.00 48.50 214 GLY A C 1
ATOM 1687 O O . GLY A 1 214 ? -60.112 -23.845 115.220 1.00 48.50 214 GLY A O 1
ATOM 1688 N N . LYS A 1 215 ? -60.557 -21.703 114.756 1.00 45.91 215 LYS A N 1
ATOM 1689 C CA . LYS A 1 215 ? -60.630 -21.257 116.168 1.00 45.91 215 LYS A CA 1
ATOM 1690 C C . LYS A 1 215 ? -62.036 -21.300 116.786 1.00 45.91 215 LYS A C 1
ATOM 1692 O O . LYS A 1 215 ? -62.217 -20.848 117.913 1.00 45.91 215 LYS A O 1
ATOM 1697 N N . HIS A 1 216 ? -63.011 -21.888 116.092 1.00 45.69 216 HIS A N 1
ATOM 1698 C CA . HIS A 1 216 ? -64.366 -22.121 116.600 1.00 45.69 216 HIS A CA 1
ATOM 1699 C C . HIS A 1 216 ? -64.785 -23.599 116.500 1.00 45.69 216 HIS A C 1
ATOM 1701 O O . HIS A 1 216 ? -65.846 -23.918 115.980 1.00 45.69 216 HIS A O 1
ATOM 1707 N N . SER A 1 217 ? -63.993 -24.526 117.040 1.00 37.47 217 SER A N 1
ATOM 1708 C CA . SER A 1 217 ? -64.545 -25.786 117.557 1.00 37.47 217 SER A CA 1
ATOM 1709 C C . SER A 1 217 ? -63.561 -26.469 118.501 1.00 37.47 217 SER A C 1
ATOM 1711 O O . SER A 1 217 ? -62.419 -26.698 118.108 1.00 37.47 217 SER A O 1
ATOM 1713 N N . THR A 1 218 ? -64.097 -26.826 119.674 1.00 34.59 218 THR A N 1
ATOM 1714 C CA . THR A 1 218 ? -63.539 -27.542 120.842 1.00 34.59 218 THR A CA 1
ATOM 1715 C C . THR A 1 218 ? -62.580 -26.781 121.743 1.00 34.59 218 THR A C 1
ATOM 1717 O O . THR A 1 218 ? -61.482 -26.414 121.280 1.00 34.59 218 THR A O 1
#

Sequence (218 aa):
MIQLLFSVLTVEASVVVLLLVKTPIRKLVTLGLDRLKRGRGPVMVKTLAGALFVMFGSSLYSMQKIGTRSDDIGSLSATDQVLWSRHLLEASLMGYSLFLSLIIDRLHHYIKELRSMKKSKEALTKQNKTLEESNADKLNSKNRKISKMEERIAQLESELNGKSKDAELAETNVMNLKVKSQALHKEYDHLMDENQSVKDQMRSIEQTLSDSNGKHST

Radius of gyration: 61.31 Å; Cα contacts (8 Å, |Δi|>4): 41; chains: 1; bounding box: 119×44×175 Å